Protein AF-A0A7V4BS60-F1 (afdb_monomer_lite)

Sequence (304 aa):
TLILGDDEMYDNSKDNEHVVQIFATMGGVYENNQDRIIEVEIDNSLCDSLHFGSDAGPRVLPLPASYYELPAKMQIVIPKGKLMGAIEFKLTNAFFQDSLALTNTYVIPLVMKSVVGADSILRGKSEKTSPDRRIAADWITAPKDYVLYAVKYINPWHAYYLRRGVTVVKGKNGNSNLDTTMIYRAKYVEKSEVCQAVSNSYNSVSLSLKTKAADGKTDLPFTIVLNFNDKNECTITQPAGSSYTVSGNGSFVKDGDEWGGMKRNVLHLKYDIDFTNATYSFTDTLVVRDRGVKFETFTAVVKK

Radius of gyration: 24.89 Å; chains: 1; bounding box: 58×44×67 Å

pLDDT: mean 95.35, std 4.28, range [70.12, 98.81]

Foldseek 3Di:
DQEAADAPPDPNVCSVQQKDKDKDFDDPDPFFAAKKKWAKDFDQCLQVLKAWFDNPHARAGEDDPLQWDADPGRIWIQGGRGGMTIDMIRTDVVLQQDQCLQDFHYWRKMFTDDMDPDPDAQQAAAPDPDADLQDPVRGPGRGPRIDTHTGHYWENQWFKWQKWWKKFKDWPPPPRLLTDMDGQDDPASVPGDIWTWGDRGNFKTKTKDWDDGSVNPDIDIAIWMWGADPQQKTWIFGDPPDQKTKGWIKGWDFQPDDHPRGRFIKIWIWMWIGHPTIIMTITMIITGDGNPDDDDDTRMDRDD

Structure (mmCIF, N/CA/C/O backbone):
data_AF-A0A7V4BS60-F1
#
_entry.id   AF-A0A7V4BS60-F1
#
loop_
_atom_site.group_PDB
_atom_site.id
_atom_site.type_symbol
_atom_site.label_atom_id
_atom_site.label_alt_id
_atom_site.label_comp_id
_atom_site.label_asym_id
_atom_site.label_entity_id
_atom_site.label_seq_id
_atom_site.pdbx_PDB_ins_code
_atom_site.Cartn_x
_atom_site.Cartn_y
_atom_site.Cartn_z
_atom_site.occupancy
_atom_site.B_iso_or_equiv
_atom_site.auth_seq_id
_atom_site.auth_comp_id
_atom_site.auth_asym_id
_atom_site.auth_atom_id
_atom_site.pdbx_PDB_model_num
ATOM 1 N N . THR A 1 1 ? -4.700 0.885 3.521 1.00 95.12 1 THR A N 1
ATOM 2 C CA . THR A 1 1 ? -3.381 0.914 2.864 1.00 95.12 1 THR A CA 1
ATOM 3 C C . THR A 1 1 ? -2.759 2.255 3.141 1.00 95.12 1 THR A C 1
ATOM 5 O O . THR A 1 1 ? -3.424 3.229 2.832 1.00 95.12 1 THR A O 1
ATOM 8 N N . LEU A 1 2 ? -1.564 2.316 3.730 1.00 96.75 2 LEU A N 1
ATOM 9 C CA . LEU A 1 2 ? -0.795 3.559 3.793 1.00 96.75 2 LEU A CA 1
ATOM 10 C C . LEU A 1 2 ? -0.220 3.844 2.407 1.00 96.75 2 LEU A C 1
ATOM 12 O O . LEU A 1 2 ? 0.422 2.974 1.808 1.00 96.75 2 LEU A O 1
ATOM 16 N N . ILE A 1 3 ? -0.460 5.047 1.911 1.00 96.94 3 ILE A N 1
ATOM 17 C CA . ILE A 1 3 ? 0.002 5.530 0.618 1.00 96.94 3 ILE A CA 1
ATOM 18 C C . ILE A 1 3 ? 1.215 6.423 0.867 1.00 96.94 3 ILE A C 1
ATOM 20 O O . ILE A 1 3 ? 1.077 7.628 1.047 1.00 96.94 3 ILE A O 1
ATOM 24 N N . LEU A 1 4 ? 2.417 5.843 0.891 1.00 97.25 4 LEU A N 1
ATOM 25 C CA . LEU A 1 4 ? 3.639 6.631 1.075 1.00 97.25 4 LEU A CA 1
ATOM 26 C C . LEU A 1 4 ? 3.965 7.426 -0.197 1.00 97.25 4 LEU A C 1
ATOM 28 O O . LEU A 1 4 ? 3.642 6.988 -1.305 1.00 97.25 4 LEU A O 1
ATOM 32 N N . GLY A 1 5 ? 4.647 8.559 -0.055 1.00 94.75 5 GLY A N 1
ATOM 33 C CA . GLY A 1 5 ? 5.021 9.447 -1.157 1.00 94.75 5 GLY A CA 1
ATOM 34 C C . GLY A 1 5 ? 3.931 10.461 -1.495 1.00 94.75 5 GLY A C 1
ATOM 35 O O . GLY A 1 5 ? 3.107 10.801 -0.655 1.00 94.75 5 GLY A O 1
ATOM 36 N N . ASP A 1 6 ? 3.921 10.948 -2.732 1.00 92.69 6 ASP A N 1
ATOM 37 C CA . ASP A 1 6 ? 2.937 11.944 -3.165 1.00 92.69 6 ASP A CA 1
ATOM 38 C C . ASP A 1 6 ? 1.668 11.242 -3.687 1.00 92.69 6 ASP A C 1
ATOM 40 O O . ASP A 1 6 ? 1.753 10.323 -4.511 1.00 92.69 6 ASP A O 1
ATOM 44 N N . ASP A 1 7 ? 0.492 11.658 -3.217 1.00 89.69 7 ASP A N 1
ATOM 45 C CA . ASP A 1 7 ? -0.810 11.293 -3.785 1.00 89.69 7 ASP A CA 1
ATOM 46 C C . ASP A 1 7 ? -1.552 12.579 -4.174 1.00 89.69 7 ASP A C 1
ATOM 48 O O . ASP A 1 7 ? -1.723 13.487 -3.367 1.00 89.69 7 ASP A O 1
ATOM 52 N N . GLU A 1 8 ? -1.937 12.690 -5.444 1.00 83.38 8 GLU A N 1
ATOM 53 C CA . GLU A 1 8 ? -2.589 13.892 -5.981 1.00 83.38 8 GLU A CA 1
ATOM 54 C C . GLU A 1 8 ? -4.118 13.876 -5.796 1.00 83.38 8 GLU A C 1
ATOM 56 O O . GLU A 1 8 ? -4.786 14.874 -6.066 1.00 83.38 8 GLU A O 1
ATOM 61 N N . MET A 1 9 ? -4.694 12.743 -5.383 1.00 83.56 9 MET A N 1
ATOM 62 C CA . MET A 1 9 ? -6.137 12.564 -5.212 1.00 83.56 9 MET A CA 1
ATOM 63 C C . MET A 1 9 ? -6.582 12.724 -3.757 1.00 83.56 9 MET A C 1
ATOM 65 O O . MET A 1 9 ? -7.720 13.136 -3.521 1.00 83.56 9 MET A O 1
ATOM 69 N N . TYR A 1 10 ? -5.716 12.405 -2.793 1.00 85.31 10 TYR A N 1
ATOM 70 C CA . TYR A 1 10 ? -6.051 12.402 -1.369 1.00 85.31 10 TYR A CA 1
ATOM 71 C C . TYR A 1 10 ? -4.938 13.018 -0.519 1.00 85.31 10 TYR A C 1
ATOM 73 O O . TYR A 1 10 ? -3.759 12.846 -0.806 1.00 85.31 10 TYR A O 1
ATOM 81 N N . ASP A 1 11 ? -5.315 13.687 0.574 1.00 91.88 11 ASP A N 1
ATOM 82 C CA . ASP A 1 11 ? -4.351 14.106 1.594 1.00 91.88 11 ASP A CA 1
ATOM 83 C C . ASP A 1 11 ? -3.831 12.875 2.345 1.00 91.88 11 ASP A C 1
ATOM 85 O O . ASP A 1 11 ? -4.540 12.267 3.151 1.00 91.88 11 ASP A O 1
ATOM 89 N N . ASN A 1 12 ? -2.583 12.514 2.061 1.00 95.12 12 ASN A N 1
ATOM 90 C CA . ASN A 1 12 ? -1.876 11.394 2.667 1.00 95.12 12 ASN A CA 1
ATOM 91 C C . ASN A 1 12 ? -0.775 11.854 3.642 1.00 95.12 12 ASN A C 1
ATOM 93 O O . ASN A 1 12 ? 0.183 11.120 3.895 1.00 95.12 12 ASN A O 1
ATOM 97 N N . SER A 1 13 ? -0.895 13.057 4.216 1.00 96.75 13 SER A N 1
ATOM 98 C CA . SER A 1 13 ? 0.092 13.595 5.167 1.00 96.75 13 SER A CA 1
ATOM 99 C C . SER A 1 13 ? 0.320 12.649 6.350 1.00 96.75 13 SER A C 1
ATOM 101 O O . SER A 1 13 ? 1.460 12.395 6.730 1.00 96.75 13 SER A O 1
ATOM 103 N N . LYS A 1 14 ? -0.752 12.043 6.881 1.00 97.00 14 LYS A N 1
ATOM 104 C CA . LYS A 1 14 ? -0.663 11.052 7.966 1.00 97.00 14 LYS A CA 1
ATOM 105 C C . LYS A 1 14 ? 0.040 9.766 7.545 1.00 97.00 14 LYS A C 1
ATOM 107 O O . LYS A 1 14 ? 0.854 9.250 8.307 1.00 97.00 14 LYS A O 1
ATOM 112 N N . ASP A 1 15 ? -0.185 9.300 6.323 1.00 97.38 15 ASP A N 1
ATOM 113 C CA . ASP A 1 15 ? 0.495 8.118 5.795 1.00 97.38 15 ASP A CA 1
ATOM 114 C C . ASP A 1 15 ? 2.004 8.368 5.678 1.00 97.38 15 ASP A C 1
ATOM 116 O O . ASP A 1 15 ? 2.800 7.519 6.078 1.00 97.38 15 ASP A O 1
ATOM 120 N N . ASN A 1 16 ? 2.399 9.558 5.211 1.00 97.31 16 ASN A N 1
ATOM 121 C CA . ASN A 1 16 ? 3.795 10.006 5.145 1.00 97.31 16 ASN A CA 1
ATOM 122 C C . ASN A 1 16 ? 4.417 10.228 6.532 1.00 97.31 16 ASN A C 1
ATOM 124 O O . ASN A 1 16 ? 5.615 10.029 6.723 1.00 97.31 16 ASN A O 1
ATOM 128 N N . GLU A 1 17 ? 3.600 10.566 7.527 1.00 97.81 17 GLU A N 1
ATOM 129 C CA . GLU A 1 17 ? 3.976 10.518 8.938 1.00 97.81 17 GLU A CA 1
ATOM 130 C C . GLU A 1 17 ? 3.974 9.086 9.494 1.00 97.81 17 GLU A C 1
ATOM 132 O O . GLU A 1 17 ? 4.195 8.912 10.686 1.00 97.81 17 GLU A O 1
ATOM 137 N N . HIS A 1 18 ? 3.755 8.040 8.696 1.00 98.12 18 HIS A N 1
ATOM 138 C CA . HIS A 1 18 ? 3.643 6.648 9.153 1.00 98.12 18 HIS A CA 1
ATOM 139 C C . HIS A 1 18 ? 2.570 6.459 10.239 1.00 98.12 18 HIS A C 1
ATOM 141 O O . HIS A 1 18 ? 2.720 5.625 11.131 1.00 98.12 18 HIS A O 1
ATOM 147 N N . VAL A 1 19 ? 1.504 7.254 10.207 1.00 97.94 19 VAL A N 1
ATOM 148 C CA . VAL A 1 19 ? 0.407 7.216 11.173 1.00 97.94 19 VAL A CA 1
ATOM 149 C C . VAL A 1 19 ? -0.820 6.594 10.525 1.00 97.94 19 VAL A C 1
ATOM 151 O O . VAL A 1 19 ? -1.256 7.020 9.461 1.00 97.94 19 VAL A O 1
ATOM 154 N N . VAL A 1 20 ? -1.424 5.620 11.206 1.00 97.00 20 VAL A N 1
ATOM 155 C CA . VAL A 1 20 ? -2.766 5.128 10.871 1.00 97.00 20 VAL A CA 1
ATOM 156 C C . VAL A 1 20 ? -3.787 5.670 11.856 1.00 97.00 20 VAL A C 1
ATOM 158 O O . VAL A 1 20 ? -3.527 5.755 13.056 1.00 97.00 20 VAL A O 1
ATOM 161 N N . GLN A 1 21 ? -4.966 6.011 11.348 1.00 96.44 21 GLN A N 1
ATOM 162 C CA . GLN A 1 21 ? -6.069 6.537 12.142 1.00 96.44 21 GLN A CA 1
ATOM 163 C C . GLN A 1 21 ? -7.226 5.539 12.144 1.00 96.44 21 GLN A C 1
ATOM 165 O O . GLN A 1 21 ? -7.727 5.156 11.085 1.00 96.44 21 GLN A O 1
ATOM 170 N N . ILE A 1 22 ? -7.667 5.128 13.333 1.00 97.50 22 ILE A N 1
ATOM 171 C CA . ILE A 1 22 ? -8.844 4.270 13.500 1.00 97.50 22 ILE A CA 1
ATOM 172 C C . ILE A 1 22 ? -9.960 5.114 14.103 1.00 97.50 22 ILE A C 1
ATOM 174 O O . ILE A 1 22 ? -9.832 5.643 15.207 1.00 97.50 22 ILE A O 1
ATOM 178 N N . PHE A 1 23 ? -11.051 5.257 13.355 1.00 97.31 23 PHE A N 1
ATOM 179 C CA . PHE A 1 23 ? -12.142 6.159 13.700 1.00 97.31 23 PHE A CA 1
ATOM 180 C C . PHE A 1 23 ? -13.252 5.460 14.487 1.00 97.31 23 PHE A C 1
ATOM 182 O O . PHE A 1 23 ? -13.636 4.331 14.184 1.00 97.31 23 PHE A O 1
ATOM 189 N N . ALA A 1 24 ? -13.837 6.190 15.434 1.00 97.56 24 ALA A N 1
ATOM 190 C CA . ALA A 1 24 ? -15.154 5.907 15.989 1.00 97.56 24 ALA A CA 1
ATOM 191 C C . ALA A 1 24 ? -16.138 7.000 15.564 1.00 97.56 24 ALA A C 1
ATOM 193 O O . ALA A 1 24 ? -15.761 8.147 15.307 1.00 97.56 24 ALA A O 1
ATOM 194 N N . THR A 1 25 ? -17.417 6.637 15.504 1.00 96.69 25 THR A N 1
ATOM 195 C CA . THR A 1 25 ? -18.493 7.545 15.099 1.00 96.69 25 THR A CA 1
ATOM 196 C C . THR A 1 25 ? -19.582 7.586 16.158 1.00 96.69 25 THR A C 1
ATOM 198 O O . THR A 1 25 ? -19.844 6.591 16.835 1.00 96.69 25 THR A O 1
ATOM 201 N N . MET A 1 26 ? -20.204 8.750 16.306 1.00 93.75 26 MET A N 1
ATOM 202 C CA . MET A 1 26 ? -21.356 8.956 17.172 1.00 93.75 26 MET A CA 1
ATOM 203 C C . MET A 1 26 ? -22.631 9.012 16.327 1.00 93.75 26 MET A C 1
ATOM 205 O O . MET A 1 26 ? -22.655 9.623 15.261 1.00 93.75 26 MET A O 1
ATOM 209 N N . GLY A 1 27 ? -23.704 8.408 16.834 1.00 92.00 27 GLY A N 1
ATOM 210 C CA . GLY A 1 27 ? -25.047 8.490 16.261 1.00 92.00 27 GLY A CA 1
ATOM 211 C C . GLY A 1 27 ? -26.103 8.706 17.344 1.00 92.00 27 GLY A C 1
ATOM 212 O O . GLY A 1 27 ? -25.774 8.821 18.522 1.00 92.00 27 GLY A O 1
ATOM 213 N N . GLY A 1 28 ? -27.376 8.767 16.946 1.00 90.31 28 GLY A N 1
ATOM 214 C CA . GLY A 1 28 ? -28.505 8.931 17.875 1.00 90.31 28 GLY A CA 1
ATOM 215 C C . GLY A 1 28 ? -28.740 10.363 18.370 1.00 90.31 28 GLY A C 1
ATOM 216 O O . GLY A 1 28 ? -29.680 10.597 19.121 1.00 90.31 28 GLY A O 1
ATOM 217 N N . VAL A 1 29 ? -27.932 11.326 17.921 1.00 89.38 29 VAL A N 1
ATOM 218 C CA . VAL A 1 29 ? -28.090 12.755 18.215 1.00 89.38 29 VAL A CA 1
ATOM 219 C C . VAL A 1 29 ? -27.965 13.577 16.936 1.00 89.38 29 VAL A C 1
ATOM 221 O O . VAL A 1 29 ? -27.275 13.169 16.002 1.00 89.38 29 VAL A O 1
ATOM 224 N N . TYR A 1 30 ? -28.609 14.745 16.907 1.00 88.00 30 TYR A N 1
ATOM 225 C CA . TYR A 1 30 ? -28.454 15.713 15.816 1.00 88.00 30 TYR A CA 1
ATOM 226 C C . TYR A 1 30 ? -27.180 16.553 15.962 1.00 88.00 30 TYR A C 1
ATOM 228 O O . TYR A 1 30 ? -26.541 16.880 14.968 1.00 88.00 30 TYR A O 1
ATOM 236 N N . GLU A 1 31 ? -26.783 16.862 17.200 1.00 92.25 31 GLU A N 1
ATOM 237 C CA . GLU A 1 31 ? -25.622 17.704 17.497 1.00 92.25 31 GLU A CA 1
ATOM 238 C C . GLU A 1 31 ? -24.784 17.125 18.639 1.00 92.25 31 GLU A C 1
ATOM 240 O O . GLU A 1 31 ? -25.307 16.567 19.609 1.00 92.25 31 GLU A O 1
ATOM 245 N N . ASN A 1 32 ? -23.460 17.283 18.536 1.00 95.19 32 ASN A N 1
ATOM 246 C CA . ASN A 1 32 ? -22.536 16.896 19.594 1.00 95.19 32 ASN A CA 1
ATOM 247 C C . ASN A 1 32 ? -22.184 18.082 20.500 1.00 95.19 32 ASN A C 1
ATOM 249 O O . ASN A 1 32 ? -21.295 18.866 20.177 1.00 95.19 32 ASN A O 1
ATOM 253 N N . ASN A 1 33 ? -22.835 18.204 21.654 1.00 95.19 33 ASN A N 1
ATOM 254 C CA . ASN A 1 33 ? -22.679 19.386 22.511 1.00 95.19 33 ASN A CA 1
ATOM 255 C C . ASN A 1 33 ? -21.552 19.301 23.554 1.00 95.19 33 ASN A C 1
ATOM 257 O O . ASN A 1 33 ? -21.308 20.282 24.260 1.00 95.19 33 ASN A O 1
ATOM 261 N N . GLN A 1 34 ? -20.830 18.181 23.619 1.00 95.56 34 GLN A N 1
ATOM 262 C CA . GLN A 1 34 ? -19.667 17.983 24.492 1.00 95.56 34 GLN A CA 1
ATOM 263 C C . GLN A 1 34 ? -18.731 16.911 23.924 1.00 95.56 34 GLN A C 1
ATOM 265 O O . GLN A 1 34 ? -19.109 16.174 23.016 1.00 95.56 34 GLN A O 1
ATOM 270 N N . ASP A 1 35 ? -17.523 16.808 24.467 1.00 97.31 35 ASP A N 1
ATOM 271 C CA . ASP A 1 35 ? -16.600 15.743 24.087 1.00 97.31 35 ASP A CA 1
ATOM 272 C C . ASP A 1 35 ? -17.160 14.378 24.501 1.00 97.31 35 ASP A C 1
ATOM 274 O O . ASP A 1 35 ? -17.747 14.222 25.577 1.00 97.31 35 ASP A O 1
ATOM 278 N N . ARG A 1 36 ? -16.979 13.379 23.637 1.00 97.19 36 ARG A N 1
ATOM 279 C CA . ARG A 1 36 ? -17.252 11.974 23.956 1.00 97.19 36 ARG A CA 1
ATOM 280 C C . ARG A 1 36 ? -15.930 11.245 24.037 1.00 97.19 36 ARG A C 1
ATOM 282 O O . ARG A 1 36 ? -15.105 11.379 23.136 1.00 97.19 36 ARG A O 1
ATOM 289 N N . ILE A 1 37 ? -15.739 10.477 25.097 1.00 98.12 37 ILE A N 1
ATOM 290 C CA . ILE A 1 37 ? -14.500 9.734 25.322 1.00 98.12 37 ILE A CA 1
ATOM 291 C C . ILE A 1 37 ? -14.854 8.258 25.290 1.00 98.12 37 ILE A C 1
ATOM 293 O O . ILE A 1 37 ? -15.669 7.805 26.088 1.00 98.12 37 ILE A O 1
ATOM 297 N N . ILE A 1 38 ? -14.275 7.528 24.347 1.00 98.50 38 ILE A N 1
ATOM 298 C CA . ILE A 1 38 ? -14.482 6.094 24.175 1.00 98.50 38 ILE A CA 1
ATOM 299 C C . ILE A 1 38 ? -13.181 5.412 24.569 1.00 98.50 38 ILE A C 1
ATOM 301 O O . ILE A 1 38 ? -12.175 5.572 23.881 1.00 98.50 38 ILE A O 1
ATOM 305 N N . GLU A 1 39 ? -13.183 4.663 25.664 1.00 98.50 39 GLU A N 1
ATOM 306 C CA . GLU A 1 39 ? -12.035 3.830 26.023 1.00 98.50 39 GLU A CA 1
ATOM 307 C C . GLU A 1 39 ? -11.993 2.615 25.102 1.00 98.50 39 GLU A C 1
ATOM 309 O O . GLU A 1 39 ? -13.020 1.971 24.860 1.00 98.50 39 GLU A O 1
ATOM 314 N N . VAL A 1 40 ? -10.809 2.298 24.592 1.00 98.44 40 VAL A N 1
ATOM 315 C CA . VAL A 1 40 ? -10.585 1.160 23.700 1.00 98.44 40 VAL A CA 1
ATOM 316 C C . VAL A 1 40 ? -9.464 0.282 24.234 1.00 98.44 40 VAL A C 1
ATOM 318 O O . VAL A 1 40 ? -8.602 0.735 24.978 1.00 98.44 40 VAL A O 1
ATOM 321 N N . GLU A 1 41 ? -9.447 -0.979 23.832 1.00 97.94 41 GLU A N 1
ATOM 322 C CA . GLU A 1 41 ? -8.322 -1.880 24.069 1.00 97.94 41 GLU A CA 1
ATOM 323 C C . GLU A 1 41 ? -7.946 -2.604 22.779 1.00 97.94 41 GLU A C 1
ATOM 325 O O . GLU A 1 41 ? -8.786 -2.769 21.891 1.00 97.94 41 GLU A O 1
ATOM 330 N N . ILE A 1 42 ? -6.689 -3.039 22.690 1.00 98.25 42 ILE A N 1
ATOM 331 C CA . ILE A 1 42 ? -6.260 -3.977 21.653 1.00 98.25 42 ILE A CA 1
ATOM 332 C C . ILE A 1 42 ? -6.603 -5.385 22.131 1.00 98.25 42 ILE A C 1
ATOM 334 O O . ILE A 1 42 ? -6.082 -5.823 23.156 1.00 98.25 42 ILE A O 1
ATOM 338 N N . ASP A 1 43 ? -7.445 -6.093 21.381 1.00 98.12 43 ASP A N 1
ATOM 339 C CA . ASP A 1 43 ? -7.835 -7.473 21.682 1.00 98.12 43 ASP A CA 1
ATOM 340 C C . ASP A 1 43 ? -7.362 -8.419 20.575 1.00 98.12 43 ASP A C 1
ATOM 342 O O . ASP A 1 43 ? -8.062 -8.697 19.598 1.00 98.12 43 ASP A O 1
ATOM 346 N N . ASN A 1 44 ? -6.139 -8.927 20.735 1.00 98.00 44 ASN A N 1
ATOM 347 C CA . ASN A 1 44 ? -5.519 -9.823 19.759 1.00 98.00 44 ASN A CA 1
ATOM 348 C C . ASN A 1 44 ? -6.240 -11.172 19.621 1.00 98.00 44 ASN A C 1
ATOM 350 O O . ASN A 1 44 ? -6.073 -11.818 18.585 1.00 98.00 44 ASN A O 1
ATOM 354 N N . SER A 1 45 ? -7.067 -11.577 20.596 1.00 97.25 45 SER A N 1
ATOM 355 C CA . SER A 1 45 ? -7.846 -12.822 20.500 1.00 97.25 45 SER A CA 1
ATOM 356 C C . SER A 1 45 ? -8.871 -12.777 19.364 1.00 97.25 45 SER A C 1
ATOM 358 O O . SER A 1 45 ? -9.249 -13.805 18.802 1.00 97.25 45 SER A O 1
ATOM 360 N N . LEU A 1 46 ? -9.255 -11.577 18.909 1.00 97.31 46 LEU A N 1
ATOM 361 C CA . LEU A 1 46 ? -10.120 -11.425 17.742 1.00 97.31 46 LEU A CA 1
ATOM 362 C C . LEU A 1 46 ? -9.475 -11.941 16.443 1.00 97.31 46 LEU A C 1
ATOM 364 O O . LEU A 1 46 ? -10.201 -12.247 15.494 1.00 97.31 46 LEU A O 1
ATOM 368 N N . CYS A 1 47 ? -8.151 -12.103 16.396 1.00 97.25 47 CYS A N 1
ATOM 369 C CA . CYS A 1 47 ? -7.440 -12.703 15.265 1.00 97.25 47 CYS A CA 1
ATOM 370 C C . CYS A 1 47 ? -7.340 -14.242 15.350 1.00 97.25 47 CYS A C 1
ATOM 372 O O . CYS A 1 47 ? -6.857 -14.876 14.407 1.00 97.25 47 CYS A O 1
ATOM 374 N N . ASP A 1 48 ? -7.799 -14.872 16.436 1.00 96.25 48 ASP A N 1
ATOM 375 C CA . ASP A 1 48 ? -7.690 -16.323 16.616 1.00 96.25 48 ASP A CA 1
ATOM 376 C C . ASP A 1 48 ? -8.540 -17.080 15.590 1.00 96.25 48 ASP A C 1
ATOM 378 O O . ASP A 1 48 ? -9.730 -16.808 15.428 1.00 96.25 48 ASP A O 1
ATOM 382 N N . SER A 1 49 ? -7.918 -18.031 14.883 1.00 95.19 49 SER A N 1
ATOM 383 C CA . SER A 1 49 ? -8.529 -18.810 13.788 1.00 95.19 49 SER A CA 1
ATOM 384 C C . SER A 1 49 ? -9.165 -17.967 12.671 1.00 95.19 49 SER A C 1
ATOM 386 O O . SER A 1 49 ? -10.006 -18.459 11.916 1.00 95.19 49 SER A O 1
ATOM 388 N N . LEU A 1 50 ? -8.761 -16.703 12.537 1.00 96.50 50 LEU A N 1
ATOM 389 C CA . LEU A 1 50 ? -9.353 -15.766 11.593 1.00 96.50 50 LEU A CA 1
ATOM 390 C C . LEU A 1 50 ? -8.633 -15.798 10.237 1.00 96.50 50 LEU A C 1
ATOM 392 O O . LEU A 1 50 ? -7.402 -15.786 10.175 1.00 96.50 50 LEU A O 1
ATOM 396 N N . HIS A 1 51 ? -9.400 -15.800 9.150 1.00 96.31 51 HIS A N 1
ATOM 397 C CA . HIS A 1 51 ? -8.895 -15.818 7.777 1.00 96.31 51 HIS A CA 1
ATOM 398 C C . HIS A 1 51 ? -9.550 -14.721 6.930 1.00 96.31 51 HIS A C 1
ATOM 400 O O . HIS A 1 51 ? -10.698 -14.324 7.160 1.00 96.31 51 HIS A O 1
ATOM 406 N N . PHE A 1 52 ? -8.814 -14.223 5.938 1.00 94.25 52 PHE A N 1
ATOM 407 C CA . PHE A 1 52 ? -9.319 -13.255 4.969 1.00 94.25 52 PHE A CA 1
ATOM 408 C C . PHE A 1 52 ? -10.199 -13.947 3.914 1.00 94.25 52 PHE A C 1
ATOM 410 O O . PHE A 1 52 ? -9.752 -14.837 3.192 1.00 94.25 52 PHE A O 1
ATOM 417 N N . GLY A 1 53 ? -11.447 -13.498 3.777 1.00 92.56 53 GLY A N 1
ATOM 418 C CA . GLY A 1 53 ? -12.389 -13.860 2.713 1.00 92.56 53 GLY A CA 1
ATOM 419 C C . GLY A 1 53 ? -13.047 -15.237 2.847 1.00 92.56 53 GLY A C 1
ATOM 420 O O . GLY A 1 53 ? -14.251 -15.351 2.634 1.00 92.56 53 GLY A O 1
ATOM 421 N N . SER A 1 54 ? -12.288 -16.277 3.198 1.00 90.94 54 SER A N 1
ATOM 422 C CA . SER A 1 54 ? -12.777 -17.659 3.340 1.00 90.94 54 SER A CA 1
ATOM 423 C C . SER A 1 54 ? -11.916 -18.471 4.313 1.00 90.94 54 SER A C 1
ATOM 425 O O . SER A 1 54 ? -10.785 -18.082 4.592 1.00 90.94 54 SER A O 1
ATOM 427 N N . ASP A 1 55 ? -12.401 -19.637 4.757 1.00 85.88 55 ASP A N 1
ATOM 428 C CA . ASP A 1 55 ? -11.659 -20.569 5.633 1.00 85.88 55 ASP A CA 1
ATOM 429 C C . ASP A 1 55 ? -10.368 -21.140 5.014 1.00 85.88 55 ASP A C 1
ATOM 431 O O . ASP A 1 55 ? -9.512 -21.672 5.725 1.00 85.88 55 ASP A O 1
ATOM 435 N N . ALA A 1 56 ? -10.234 -21.059 3.687 1.00 89.00 56 ALA A N 1
ATOM 436 C CA . ALA A 1 56 ? -9.027 -21.426 2.943 1.00 89.00 56 ALA A CA 1
ATOM 437 C C . ALA A 1 56 ? -8.160 -20.205 2.578 1.00 89.00 56 ALA A C 1
ATOM 439 O O . ALA A 1 56 ? -7.133 -20.354 1.917 1.00 89.00 56 ALA A O 1
ATOM 440 N N . GLY A 1 57 ? -8.590 -18.999 2.960 1.00 90.62 57 GLY A N 1
ATOM 441 C CA . GLY A 1 57 ? -7.864 -17.763 2.703 1.00 90.62 57 GLY A CA 1
ATOM 442 C C . GLY A 1 57 ? -6.626 -17.604 3.590 1.00 90.62 57 GLY A C 1
ATOM 443 O O . GLY A 1 57 ? -6.386 -18.416 4.483 1.00 90.62 57 GLY A O 1
ATOM 444 N N . PRO A 1 58 ? -5.821 -16.551 3.371 1.00 93.06 58 PRO A N 1
ATOM 445 C CA . PRO A 1 58 ? -4.686 -16.242 4.232 1.00 93.06 58 PRO A CA 1
ATOM 446 C C . PRO A 1 58 ? -5.128 -15.985 5.674 1.00 93.06 58 PRO A C 1
ATOM 448 O O . PRO A 1 58 ? -6.186 -15.398 5.917 1.00 93.06 58 PRO A O 1
ATOM 451 N N . ARG A 1 59 ? -4.296 -16.394 6.633 1.00 95.44 59 ARG A N 1
ATOM 452 C CA . ARG A 1 59 ? -4.539 -16.139 8.055 1.00 95.44 59 ARG A CA 1
ATOM 453 C C . ARG A 1 59 ? -4.405 -14.645 8.361 1.00 95.44 59 ARG A C 1
ATOM 455 O O . ARG A 1 59 ? -3.462 -14.002 7.906 1.00 95.44 59 ARG A O 1
ATOM 462 N N . VAL A 1 60 ? -5.320 -14.122 9.171 1.00 97.31 60 VAL A N 1
ATOM 463 C CA . VAL A 1 60 ? -5.221 -12.781 9.753 1.00 97.31 60 VAL A CA 1
ATOM 464 C C . VAL A 1 60 ? -4.332 -12.855 10.988 1.00 97.31 60 VAL A C 1
ATOM 466 O O . VAL A 1 60 ? -4.553 -13.689 11.868 1.00 97.31 60 VAL A O 1
ATOM 469 N N . LEU A 1 61 ? -3.330 -11.985 11.067 1.00 97.94 61 LEU A N 1
ATOM 470 C CA . LEU A 1 61 ? -2.419 -11.907 12.205 1.00 97.94 61 LEU A CA 1
ATOM 471 C C . LEU A 1 61 ? -2.600 -10.576 12.944 1.00 97.94 61 LEU A C 1
ATOM 473 O O . LEU A 1 61 ? -2.802 -9.543 12.301 1.00 97.94 61 LEU A O 1
ATOM 477 N N . PRO A 1 62 ? -2.517 -10.557 14.287 1.00 98.19 62 PRO A N 1
ATOM 478 C CA . PRO A 1 62 ? -2.428 -9.296 15.007 1.00 98.19 62 PRO A CA 1
ATOM 479 C C . PRO A 1 62 ? -1.133 -8.578 14.615 1.00 98.19 62 PRO A C 1
ATOM 481 O O . PRO A 1 62 ? -0.089 -9.212 14.447 1.00 98.19 62 PRO A O 1
ATOM 484 N N . LEU A 1 63 ? -1.200 -7.257 14.466 1.00 98.25 63 LEU A N 1
ATOM 485 C CA . LEU A 1 63 ? -0.026 -6.429 14.233 1.00 98.25 6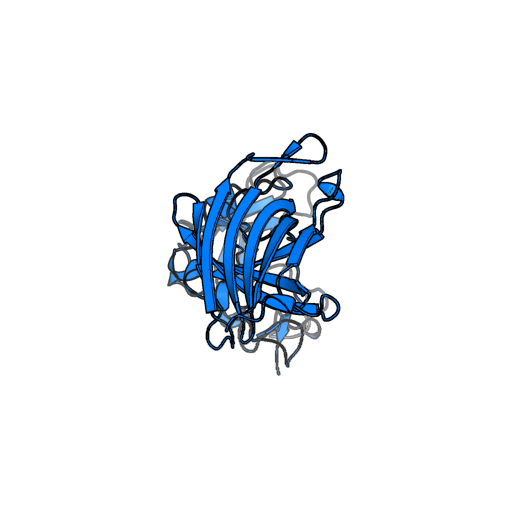3 LEU A CA 1
ATOM 486 C C . LEU A 1 63 ? 0.918 -6.565 15.446 1.00 98.25 63 LEU A C 1
ATOM 488 O O . LEU A 1 63 ? 0.479 -6.322 16.574 1.00 98.25 63 LEU A O 1
ATOM 492 N N . PRO A 1 64 ? 2.190 -6.963 15.259 1.00 98.12 64 PRO A N 1
ATOM 493 C CA . PRO A 1 64 ? 3.127 -7.116 16.368 1.00 98.12 64 PRO A CA 1
ATOM 494 C C . PRO A 1 64 ? 3.295 -5.825 17.176 1.00 98.12 64 PRO A C 1
ATOM 496 O O . PRO A 1 64 ? 3.389 -4.740 16.612 1.00 98.12 64 PRO A O 1
ATOM 499 N N . ALA A 1 65 ? 3.415 -5.931 18.501 1.00 96.81 65 ALA A N 1
ATOM 500 C CA . ALA A 1 65 ? 3.549 -4.760 19.376 1.00 96.81 65 ALA A CA 1
ATOM 501 C C . ALA A 1 65 ? 4.809 -3.914 19.095 1.00 96.81 65 ALA A C 1
ATOM 503 O O . ALA A 1 65 ? 4.836 -2.733 19.411 1.00 96.81 65 ALA A O 1
ATOM 504 N N . SER A 1 66 ? 5.851 -4.491 18.486 1.00 97.81 66 SER A N 1
ATOM 505 C CA . SER A 1 66 ? 7.054 -3.759 18.065 1.00 97.81 66 SER A CA 1
ATOM 506 C C . SER A 1 66 ? 6.858 -2.932 16.786 1.00 97.81 66 SER A C 1
ATOM 508 O O . SER A 1 66 ? 7.749 -2.167 16.411 1.00 97.81 66 SER A O 1
ATOM 510 N N . TYR A 1 67 ? 5.729 -3.093 16.088 1.00 98.50 67 TYR A N 1
ATOM 511 C CA . TYR A 1 67 ? 5.462 -2.463 14.790 1.00 98.50 67 TYR A CA 1
ATOM 512 C C . TYR A 1 67 ? 4.758 -1.113 14.921 1.00 98.50 67 TYR A C 1
ATOM 514 O O . TYR A 1 67 ? 4.612 -0.409 13.923 1.00 98.50 67 TYR A O 1
ATOM 522 N N . TYR A 1 68 ? 4.345 -0.732 16.128 1.00 97.88 68 TYR A N 1
ATOM 523 C CA . TYR A 1 68 ? 3.693 0.542 16.387 1.00 97.88 68 TYR A CA 1
ATOM 524 C C . TYR A 1 68 ? 3.997 1.061 17.792 1.00 97.88 68 TYR A C 1
ATOM 526 O O . TYR A 1 68 ? 4.307 0.305 18.709 1.00 97.88 68 TYR A O 1
ATOM 534 N N . GLU A 1 69 ? 3.873 2.369 17.962 1.00 97.12 69 GLU A N 1
ATOM 535 C CA . GLU A 1 69 ? 3.898 3.026 19.262 1.00 97.12 69 GLU A CA 1
ATOM 536 C C . GLU A 1 69 ? 2.470 3.133 19.798 1.00 97.12 69 GLU A C 1
ATOM 538 O O . GLU A 1 69 ? 1.539 3.501 19.073 1.00 97.12 69 GLU A O 1
ATOM 543 N N . LEU A 1 70 ? 2.285 2.793 21.075 1.00 92.69 70 LEU A N 1
ATOM 544 C CA . LEU A 1 70 ? 0.996 2.967 21.728 1.00 92.69 70 LEU A CA 1
ATOM 545 C C . LEU A 1 70 ? 0.725 4.460 21.959 1.00 92.69 70 LEU A C 1
ATOM 547 O O . LEU A 1 70 ? 1.610 5.175 22.438 1.00 92.69 70 LEU A O 1
ATOM 551 N N . PRO A 1 71 ? -0.502 4.935 21.690 1.00 92.06 71 PRO A N 1
ATOM 552 C CA . PRO A 1 71 ? -0.887 6.283 22.066 1.00 92.06 71 PRO A CA 1
ATOM 553 C C . PRO A 1 71 ? -0.836 6.433 23.590 1.00 92.06 71 PRO A C 1
ATOM 555 O O . PRO A 1 71 ? -1.091 5.488 24.337 1.00 92.06 71 PRO A O 1
ATOM 558 N N . ALA A 1 72 ? -0.563 7.652 24.062 1.00 92.25 72 ALA A N 1
ATOM 559 C CA . ALA A 1 72 ? -0.438 7.946 25.494 1.00 92.25 72 ALA A CA 1
ATOM 560 C C . ALA A 1 72 ? -1.679 7.541 26.311 1.00 92.25 72 ALA A C 1
ATOM 562 O O . ALA A 1 72 ? -1.582 7.252 27.503 1.00 92.25 72 ALA A O 1
ATOM 563 N N . LYS A 1 73 ? -2.853 7.534 25.670 1.00 95.62 73 LYS A N 1
ATOM 564 C CA . LYS A 1 73 ? -4.099 7.011 26.222 1.00 95.62 73 LYS A CA 1
ATOM 565 C C . LYS A 1 73 ? -4.793 6.157 25.173 1.00 95.62 73 LYS A C 1
ATOM 567 O O . LYS A 1 73 ? -4.984 6.604 24.044 1.00 95.62 73 LYS A O 1
ATOM 572 N N . MET A 1 74 ? -5.240 4.974 25.579 1.00 97.38 74 MET A N 1
ATOM 573 C CA . MET A 1 74 ? -6.056 4.086 24.752 1.00 97.38 74 MET A CA 1
ATOM 574 C C . MET A 1 74 ? -7.516 4.554 24.740 1.00 97.38 74 MET A C 1
ATOM 576 O O . MET A 1 74 ? -8.412 3.922 25.296 1.00 97.38 74 MET A O 1
ATOM 580 N N . GLN A 1 75 ? -7.743 5.718 24.137 1.00 97.62 75 GLN A N 1
ATOM 581 C CA . GLN A 1 75 ? -9.061 6.330 24.035 1.00 97.62 75 GLN A CA 1
ATOM 582 C C . GLN A 1 75 ? -9.242 7.024 22.685 1.00 97.62 75 GLN A C 1
ATOM 584 O O . GLN A 1 75 ? -8.307 7.614 22.143 1.00 97.62 75 GLN A O 1
ATOM 589 N N . ILE A 1 76 ? -10.472 7.014 22.184 1.00 98.25 76 ILE A N 1
ATOM 590 C CA . ILE A 1 76 ? -10.908 7.840 21.062 1.00 98.25 76 ILE A CA 1
ATOM 591 C C . ILE A 1 76 ? -11.714 9.002 21.633 1.00 98.25 76 ILE A C 1
ATOM 593 O O . ILE A 1 76 ? -12.701 8.793 22.340 1.00 98.25 76 ILE A O 1
ATOM 597 N N . VAL A 1 77 ? -11.305 10.230 21.319 1.00 98.12 77 VAL A N 1
ATOM 598 C CA . VAL A 1 77 ? -12.058 11.438 21.675 1.00 98.12 77 VAL A CA 1
ATOM 599 C C . VAL A 1 77 ? -12.824 11.907 20.446 1.00 98.12 77 VAL A C 1
ATOM 601 O O . VAL A 1 77 ? -12.216 12.176 19.413 1.00 98.12 77 VAL A O 1
ATOM 604 N N . ILE A 1 78 ? -14.148 12.014 20.556 1.00 98.06 78 ILE A N 1
ATOM 605 C CA . ILE A 1 78 ? -15.010 12.689 19.579 1.00 98.06 78 ILE A CA 1
ATOM 606 C C . ILE A 1 78 ? -15.255 14.106 20.108 1.00 98.06 78 ILE A C 1
ATOM 608 O O . ILE A 1 78 ? -16.043 14.262 21.048 1.00 98.06 78 ILE A O 1
ATOM 612 N N . PRO A 1 79 ? -14.592 15.137 19.553 1.00 97.69 79 PRO A N 1
ATOM 613 C CA . PRO A 1 79 ? -14.692 16.489 20.086 1.00 97.69 79 PRO A CA 1
ATOM 614 C C . PRO A 1 79 ? -16.104 17.061 19.958 1.00 97.69 79 PRO A C 1
ATOM 616 O O . PRO A 1 79 ? -16.843 16.730 19.021 1.00 97.69 79 PRO A O 1
ATOM 619 N N . LYS A 1 80 ? -16.457 17.990 20.847 1.00 97.31 80 LYS A N 1
ATOM 620 C CA . LYS A 1 80 ? -17.654 18.827 20.725 1.00 97.31 80 LYS A CA 1
ATOM 621 C C . LYS A 1 80 ? -17.764 19.410 19.309 1.00 97.31 80 LYS A C 1
ATOM 623 O O . LYS A 1 80 ? -16.794 19.898 18.732 1.00 97.31 80 LYS A O 1
ATOM 628 N N . GLY A 1 81 ? -18.964 19.354 18.741 1.00 96.44 81 GLY A N 1
ATOM 629 C CA . GLY A 1 81 ? -19.263 19.797 17.379 1.00 96.44 81 GLY A CA 1
ATOM 630 C C . GLY A 1 81 ? -18.830 18.825 16.274 1.00 96.44 81 GLY A C 1
ATOM 631 O O . GLY A 1 81 ? -19.070 19.103 15.101 1.00 96.44 81 GLY A O 1
ATOM 632 N N . LYS A 1 82 ? -18.209 17.686 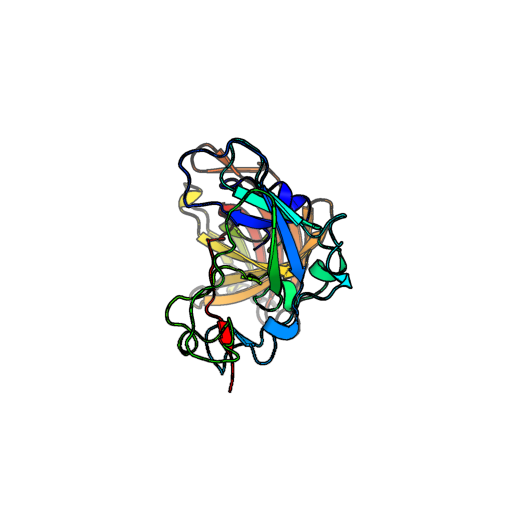16.608 1.00 96.94 82 LYS A N 1
ATOM 633 C CA . LYS A 1 82 ? -17.846 16.623 15.658 1.00 96.94 82 LYS A CA 1
ATOM 634 C C . LYS A 1 82 ? -18.659 15.359 15.921 1.00 96.94 82 LYS A C 1
ATOM 636 O O . LYS A 1 82 ? -19.072 15.096 17.046 1.00 96.94 82 LYS A O 1
ATOM 641 N N . LEU A 1 83 ? -18.866 14.569 14.868 1.00 95.88 83 LEU A N 1
ATOM 642 C CA . LEU A 1 83 ? -19.530 13.259 14.934 1.00 95.88 83 LEU A CA 1
ATOM 643 C C . LEU A 1 83 ? -18.544 12.088 14.835 1.00 95.88 83 LEU A C 1
ATOM 645 O O . LEU A 1 83 ? -18.944 10.932 14.946 1.00 95.88 83 LEU A O 1
ATOM 649 N N . MET A 1 84 ? -17.263 12.379 14.614 1.00 97.12 84 MET A N 1
ATOM 650 C CA . MET A 1 84 ? -16.205 11.389 14.469 1.00 97.12 84 MET A CA 1
ATOM 651 C C . MET A 1 84 ? -14.966 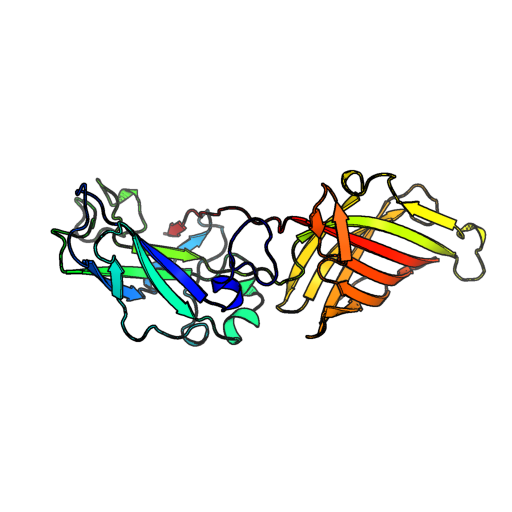11.830 15.239 1.00 97.12 84 MET A C 1
ATOM 653 O O . MET A 1 84 ? -14.686 13.024 15.359 1.00 97.12 84 MET A O 1
ATOM 657 N N . GLY A 1 85 ? -14.231 10.845 15.731 1.00 97.56 85 GLY A N 1
ATOM 658 C CA . GLY A 1 85 ? -12.932 10.997 16.371 1.00 97.56 85 GLY A CA 1
ATOM 659 C C . GLY A 1 85 ? -12.059 9.807 16.007 1.00 97.56 85 GLY A C 1
ATOM 660 O O . GLY A 1 85 ? -12.585 8.770 15.600 1.00 97.56 85 GLY A O 1
ATOM 661 N N . ALA A 1 86 ? -10.746 9.949 16.143 1.00 97.56 86 ALA A N 1
ATOM 662 C CA . ALA A 1 86 ? -9.798 8.886 15.836 1.00 97.56 86 ALA A CA 1
ATOM 663 C C . ALA A 1 86 ? -8.810 8.660 16.975 1.00 97.56 86 ALA A C 1
ATOM 665 O O . ALA A 1 86 ? -8.518 9.566 17.756 1.00 97.56 86 ALA A O 1
ATOM 666 N N . ILE A 1 87 ? -8.288 7.441 17.025 1.00 97.75 87 ILE A N 1
ATOM 667 C CA . ILE A 1 87 ? -7.052 7.101 17.722 1.00 97.75 87 ILE A CA 1
ATOM 668 C C . ILE A 1 87 ? -5.963 6.891 16.670 1.00 97.75 87 ILE A C 1
ATOM 670 O O . ILE A 1 87 ? -6.216 6.308 15.612 1.00 97.75 87 ILE A O 1
ATOM 674 N N . GLU A 1 88 ? -4.771 7.407 16.946 1.00 97.31 88 GLU A N 1
ATOM 675 C CA . GLU A 1 88 ? -3.628 7.342 16.038 1.00 97.31 88 GLU A CA 1
ATOM 676 C C . GLU A 1 88 ? -2.640 6.273 16.513 1.00 97.31 88 GLU A C 1
ATOM 678 O O . GLU A 1 88 ? -2.321 6.204 17.701 1.00 97.31 88 GLU A O 1
ATOM 683 N N . PHE A 1 89 ? -2.135 5.468 15.581 1.00 97.56 89 PHE A N 1
ATOM 684 C CA . PHE A 1 89 ? -1.015 4.557 15.812 1.00 97.56 89 PHE A CA 1
ATOM 685 C C . PHE A 1 89 ? 0.130 4.947 14.889 1.00 97.56 89 PHE A C 1
ATOM 687 O O . PHE A 1 89 ? -0.014 4.927 13.665 1.00 97.56 89 PHE A O 1
ATOM 694 N N . LYS A 1 90 ? 1.274 5.293 15.480 1.00 98.12 90 LYS A N 1
ATOM 695 C CA . LYS A 1 90 ? 2.509 5.568 14.747 1.00 98.12 90 LYS A CA 1
ATOM 696 C C . LYS A 1 90 ? 3.218 4.248 14.472 1.00 98.12 90 LYS A C 1
ATOM 698 O O . LYS A 1 90 ? 3.574 3.543 15.410 1.00 98.12 90 LYS A O 1
ATOM 703 N N . LEU A 1 91 ? 3.415 3.909 13.204 1.00 98.50 91 LEU A N 1
ATOM 704 C CA . LEU A 1 91 ? 4.110 2.696 12.784 1.00 98.50 91 LEU A CA 1
ATOM 705 C C . LEU A 1 91 ? 5.627 2.888 12.851 1.00 98.50 91 LEU A C 1
ATOM 707 O O . LEU A 1 91 ? 6.159 3.944 12.496 1.00 98.50 91 LEU A O 1
ATOM 711 N N . THR A 1 92 ? 6.327 1.846 13.290 1.00 98.38 92 THR A N 1
ATOM 712 C CA . THR A 1 92 ? 7.790 1.830 13.392 1.00 98.38 92 THR A CA 1
ATOM 713 C C . THR A 1 92 ? 8.422 1.292 12.109 1.00 98.38 92 THR A C 1
ATOM 715 O O . THR A 1 92 ? 7.771 0.657 11.279 1.00 98.38 92 THR A O 1
ATOM 718 N N . ASN A 1 93 ? 9.737 1.469 11.963 1.00 97.19 93 ASN A N 1
ATOM 719 C CA . ASN A 1 93 ? 10.483 0.912 10.829 1.00 97.19 93 ASN A CA 1
ATOM 720 C C . ASN A 1 93 ? 10.378 -0.620 10.729 1.00 97.19 93 ASN A C 1
ATOM 722 O O . ASN A 1 93 ? 10.482 -1.157 9.629 1.00 97.19 93 ASN A O 1
ATOM 726 N N . ALA A 1 94 ? 10.141 -1.318 11.846 1.00 98.31 94 ALA A N 1
ATOM 727 C CA . ALA A 1 94 ? 10.001 -2.771 11.854 1.00 98.31 94 ALA A CA 1
ATOM 728 C C . ALA A 1 94 ? 8.801 -3.241 11.012 1.00 98.31 94 ALA A C 1
ATOM 730 O O . ALA A 1 94 ? 8.909 -4.256 10.331 1.00 98.31 94 ALA A O 1
ATOM 731 N N . PHE A 1 95 ? 7.707 -2.468 10.985 1.00 98.56 95 PHE A N 1
ATOM 732 C CA . PHE A 1 95 ? 6.561 -2.737 10.112 1.00 98.56 95 PHE A CA 1
ATOM 733 C C . PHE A 1 95 ? 6.950 -2.681 8.633 1.00 98.56 95 PHE A C 1
ATOM 735 O O . PHE A 1 95 ? 6.645 -3.584 7.862 1.00 98.56 95 PHE A O 1
ATOM 742 N N . PHE A 1 96 ? 7.652 -1.621 8.234 1.00 98.06 96 PHE A N 1
ATOM 743 C CA . PHE A 1 96 ? 7.995 -1.381 6.833 1.00 98.06 96 PHE A CA 1
ATOM 744 C C . PHE A 1 96 ? 9.075 -2.329 6.295 1.00 98.06 96 PHE A C 1
ATOM 746 O O . PHE A 1 96 ? 9.152 -2.553 5.085 1.00 98.06 96 PHE A O 1
ATOM 753 N N . GLN A 1 97 ? 9.897 -2.893 7.1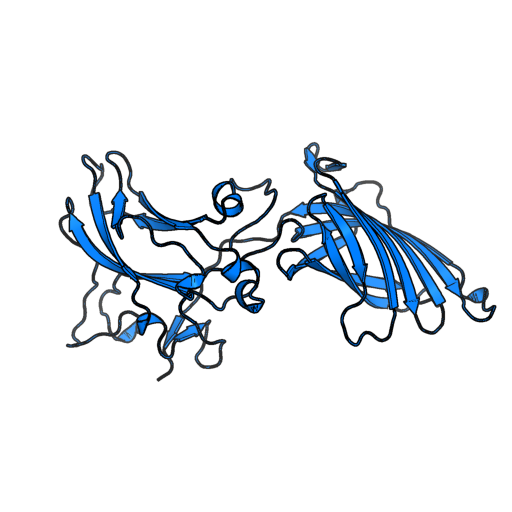81 1.00 97.12 97 GLN A N 1
ATOM 754 C CA . GLN A 1 97 ? 10.911 -3.894 6.841 1.00 97.12 97 GLN A CA 1
ATOM 755 C C . GLN A 1 97 ? 10.333 -5.303 6.653 1.00 97.12 97 GLN A C 1
ATOM 757 O O . GLN A 1 97 ? 11.003 -6.155 6.070 1.00 97.12 97 GLN A O 1
ATOM 762 N N . ASP A 1 98 ? 9.104 -5.556 7.104 1.00 97.88 98 ASP A N 1
ATOM 763 C CA . ASP A 1 98 ? 8.447 -6.841 6.913 1.00 97.88 98 ASP A CA 1
ATOM 764 C C . ASP A 1 98 ? 7.781 -6.930 5.532 1.00 97.88 98 ASP A C 1
ATOM 766 O O . ASP A 1 98 ? 6.862 -6.180 5.198 1.00 97.88 98 ASP A O 1
ATOM 770 N N . SER A 1 99 ? 8.207 -7.905 4.729 1.00 96.50 99 SER A N 1
ATOM 771 C CA . SER A 1 99 ? 7.603 -8.200 3.424 1.00 96.50 99 SER A CA 1
ATOM 772 C C . SER A 1 99 ? 6.100 -8.516 3.490 1.00 96.50 99 SER A C 1
ATOM 774 O O . SER A 1 99 ? 5.374 -8.249 2.531 1.00 96.50 99 SER A O 1
ATOM 776 N N . LEU A 1 100 ? 5.596 -9.031 4.618 1.00 96.94 100 LEU A N 1
ATOM 777 C CA . LEU A 1 100 ? 4.175 -9.337 4.794 1.00 96.94 100 LEU A CA 1
ATOM 778 C C . LEU A 1 100 ? 3.311 -8.076 4.937 1.00 96.94 100 LEU A C 1
ATOM 780 O O . LEU A 1 100 ? 2.115 -8.133 4.644 1.00 96.94 100 LEU A O 1
ATOM 784 N N . ALA A 1 101 ? 3.906 -6.934 5.300 1.00 97.81 101 ALA A N 1
ATOM 785 C CA . ALA A 1 101 ? 3.231 -5.639 5.404 1.00 97.81 101 ALA A CA 1
ATOM 786 C C . ALA A 1 101 ? 2.887 -5.003 4.040 1.00 97.81 101 ALA A C 1
ATOM 788 O O . ALA A 1 101 ? 2.194 -3.986 3.985 1.00 97.81 101 ALA A O 1
ATOM 789 N N . LEU A 1 102 ? 3.332 -5.598 2.930 1.00 96.81 102 LEU A N 1
ATOM 790 C CA . LEU A 1 102 ? 2.940 -5.204 1.569 1.00 96.81 102 LEU A CA 1
ATOM 791 C C . LEU A 1 102 ? 1.589 -5.803 1.146 1.00 96.81 102 LEU A C 1
ATOM 793 O O . LEU A 1 102 ? 1.000 -5.391 0.146 1.00 96.81 102 LEU A O 1
ATOM 797 N N . THR A 1 103 ? 1.085 -6.788 1.894 1.00 95.25 103 THR A N 1
ATOM 798 C CA . THR A 1 103 ? -0.140 -7.529 1.569 1.00 95.25 103 THR A CA 1
ATOM 799 C C . THR A 1 103 ? -1.077 -7.602 2.774 1.00 95.25 103 THR A C 1
ATOM 801 O O . THR A 1 103 ? -0.740 -7.170 3.876 1.00 95.25 103 THR A O 1
ATOM 804 N N . ASN A 1 104 ? -2.299 -8.099 2.567 1.00 94.75 104 ASN A N 1
ATOM 805 C CA . ASN A 1 104 ? -3.269 -8.247 3.649 1.00 94.75 104 ASN A CA 1
ATOM 806 C C . ASN A 1 104 ? -2.823 -9.383 4.585 1.00 94.75 104 ASN A C 1
ATOM 808 O O . ASN A 1 104 ? -3.085 -10.551 4.308 1.00 94.75 104 ASN A O 1
ATOM 812 N N . THR A 1 105 ? -2.168 -9.013 5.686 1.00 96.69 105 THR A N 1
ATOM 813 C CA . THR A 1 105 ? -1.678 -9.950 6.709 1.00 96.69 105 THR A CA 1
ATOM 814 C C . THR A 1 105 ? -2.034 -9.463 8.108 1.00 96.69 105 THR A C 1
ATOM 816 O O . THR A 1 105 ? -2.693 -10.173 8.868 1.00 96.69 105 THR A O 1
ATOM 819 N N . TYR A 1 106 ? -1.617 -8.237 8.435 1.00 98.19 106 TYR A N 1
ATOM 820 C CA . TYR A 1 106 ? -1.686 -7.697 9.787 1.00 98.19 106 TYR A CA 1
ATOM 821 C C . TYR A 1 106 ? -2.929 -6.846 10.029 1.00 98.19 106 TYR A C 1
ATOM 823 O O . TYR A 1 106 ? -3.367 -6.092 9.158 1.00 98.19 106 TYR A O 1
ATOM 831 N N . VAL A 1 107 ? -3.467 -6.940 11.243 1.00 98.00 107 VAL A N 1
ATOM 832 C CA . VAL A 1 107 ? -4.628 -6.183 11.717 1.00 98.00 107 VAL A CA 1
ATOM 833 C C . VAL A 1 107 ? -4.339 -5.563 13.082 1.00 98.00 107 VAL A C 1
ATOM 835 O O . VAL A 1 107 ? -3.725 -6.203 13.930 1.00 98.00 107 VAL A O 1
ATOM 838 N N . ILE A 1 108 ? -4.838 -4.349 13.318 1.00 98.25 108 ILE A N 1
ATOM 839 C CA . ILE A 1 108 ? -4.999 -3.773 14.660 1.00 98.25 108 ILE A CA 1
ATOM 840 C C . ILE A 1 108 ? -6.443 -4.056 15.117 1.00 98.25 108 ILE A C 1
ATOM 842 O O . ILE A 1 108 ? -7.373 -3.423 14.601 1.00 98.25 108 ILE A O 1
ATOM 846 N N . PRO A 1 109 ? -6.669 -5.029 16.020 1.00 97.94 109 PRO A N 1
ATOM 847 C CA . PRO A 1 109 ? -7.999 -5.349 16.522 1.00 97.94 109 PRO A CA 1
ATOM 848 C C . PRO A 1 109 ? -8.338 -4.468 17.729 1.00 97.94 109 PRO A C 1
ATOM 850 O O . PRO A 1 109 ? -7.708 -4.600 18.775 1.00 97.94 109 PRO A O 1
ATOM 853 N N . LEU A 1 110 ? -9.328 -3.581 17.609 1.00 98.31 110 LEU A N 1
ATOM 854 C CA . LEU A 1 110 ? -9.776 -2.729 18.718 1.00 98.31 110 LEU A CA 1
ATOM 855 C C . LEU A 1 110 ? -11.181 -3.087 19.189 1.00 98.31 110 LEU A C 1
ATOM 857 O O . LEU A 1 110 ? -12.062 -3.332 18.366 1.00 98.31 110 LEU A O 1
ATOM 861 N N . VAL A 1 111 ? -11.395 -3.023 20.505 1.00 98.44 111 VAL A N 1
ATOM 862 C CA . VAL A 1 111 ? -12.704 -3.171 21.161 1.00 98.44 111 VAL A CA 1
ATOM 863 C C . VAL A 1 111 ? -12.976 -1.955 22.043 1.00 98.44 111 VAL A C 1
ATOM 865 O O . VAL A 1 111 ? -12.116 -1.531 22.809 1.00 98.44 111 VAL A O 1
ATOM 868 N N . MET A 1 112 ? -14.184 -1.401 21.963 1.00 98.56 112 MET A N 1
ATOM 869 C CA . MET A 1 112 ? -14.672 -0.339 22.840 1.00 98.56 112 MET A CA 1
ATOM 870 C C . MET A 1 112 ? -15.069 -0.914 24.204 1.00 98.56 112 MET A C 1
ATOM 872 O O . MET A 1 112 ? -15.886 -1.833 24.303 1.00 98.56 112 MET A O 1
ATOM 876 N N . LYS A 1 113 ? -14.534 -0.336 25.279 1.00 98.12 113 LYS A N 1
ATOM 877 C CA . LYS A 1 113 ? -14.742 -0.798 26.658 1.00 98.12 113 LYS A CA 1
ATOM 878 C C . LYS A 1 113 ? -15.793 0.010 27.379 1.00 98.12 113 LYS A C 1
ATOM 880 O O . LYS A 1 113 ? -16.758 -0.559 27.896 1.00 98.12 113 LYS A O 1
ATOM 885 N N . SER A 1 114 ? -15.641 1.323 27.363 1.00 97.94 114 SER A N 1
ATOM 886 C CA . SER A 1 114 ? -16.538 2.251 28.033 1.00 97.94 114 SER A CA 1
ATOM 887 C C . SER A 1 114 ? -16.721 3.509 27.188 1.00 97.94 114 SER A C 1
ATOM 889 O O . SER A 1 114 ? -15.950 3.778 26.264 1.00 97.94 114 SER A O 1
ATOM 891 N N . VAL A 1 115 ? -17.783 4.256 27.478 1.00 97.88 115 VAL A N 1
ATOM 892 C CA . VAL A 1 115 ? -18.015 5.565 26.877 1.00 97.88 115 VAL A CA 1
ATOM 893 C C . VAL A 1 115 ? -18.409 6.556 27.960 1.00 97.88 115 VAL A C 1
ATOM 895 O O . VAL A 1 115 ? -19.260 6.270 28.800 1.00 97.88 115 VAL A O 1
ATOM 898 N N . VAL A 1 116 ? -17.789 7.731 27.928 1.00 97.38 116 VAL A N 1
ATOM 899 C CA . VAL A 1 116 ? -18.142 8.885 28.749 1.00 97.38 116 VAL A CA 1
ATOM 900 C C . VAL A 1 116 ? -18.785 9.928 27.851 1.00 97.38 116 VAL A C 1
ATOM 902 O O . VAL A 1 116 ? -18.294 10.241 26.763 1.00 97.38 116 VAL A O 1
ATOM 905 N N . GLY A 1 117 ? -19.911 10.459 28.317 1.00 93.62 117 GLY A N 1
ATOM 906 C CA . GLY A 1 117 ? -20.707 11.414 27.567 1.00 93.62 117 GLY A CA 1
ATOM 907 C C . GLY A 1 117 ? -21.669 10.770 26.566 1.00 93.62 117 GLY A C 1
ATOM 908 O O . GLY A 1 117 ? -22.346 11.502 25.876 1.00 93.62 117 GLY A O 1
ATOM 909 N N . ALA A 1 118 ? -21.821 9.457 26.450 1.00 94.38 118 ALA A N 1
ATOM 910 C CA . ALA A 1 118 ? -22.905 8.879 25.643 1.00 94.38 118 ALA A CA 1
ATOM 911 C C . ALA A 1 118 ? -23.680 7.844 26.455 1.00 94.38 118 ALA A C 1
ATOM 913 O O . ALA A 1 118 ? -23.151 7.320 27.432 1.00 94.38 118 ALA A O 1
ATOM 914 N N . ASP A 1 119 ? -24.914 7.549 26.043 1.00 94.00 119 ASP A N 1
ATOM 915 C CA . ASP A 1 119 ? -25.778 6.617 26.775 1.00 94.00 119 ASP A CA 1
ATOM 916 C C . ASP A 1 119 ? -25.243 5.182 26.722 1.00 94.00 119 ASP A C 1
ATOM 918 O O . ASP A 1 119 ? -25.313 4.442 27.701 1.00 94.00 119 ASP A O 1
ATOM 922 N N . SER A 1 120 ? -24.722 4.760 25.564 1.00 96.50 120 SER A N 1
ATOM 923 C CA . SER A 1 120 ? -24.239 3.393 25.372 1.00 96.50 120 SER A CA 1
ATOM 924 C C . SER A 1 120 ? -23.304 3.234 24.173 1.00 96.50 120 SER A C 1
ATOM 926 O O . SER A 1 120 ? -23.268 4.056 23.258 1.00 96.50 120 SER A O 1
ATOM 928 N N . ILE A 1 121 ? -22.566 2.121 24.178 1.00 98.00 121 ILE A N 1
ATOM 929 C CA . ILE A 1 121 ? -21.882 1.566 23.006 1.00 98.00 121 ILE A CA 1
ATOM 930 C C . ILE A 1 121 ? -22.830 0.566 22.332 1.00 98.00 121 ILE A C 1
ATOM 932 O O . ILE A 1 121 ? -23.506 -0.208 23.014 1.00 98.00 121 ILE A O 1
ATOM 936 N N . LEU A 1 122 ? -22.839 0.522 20.997 1.00 97.56 122 LEU A N 1
ATOM 937 C CA . LEU A 1 122 ? -23.630 -0.430 20.207 1.00 97.56 122 LEU A CA 1
ATOM 938 C C . LEU A 1 122 ? -23.059 -1.860 20.285 1.00 97.56 122 LEU A C 1
ATOM 940 O O . LEU A 1 122 ? -22.511 -2.379 19.317 1.00 97.56 122 LEU A O 1
ATOM 944 N N . ARG A 1 123 ? -23.214 -2.522 21.436 1.00 96.69 123 ARG A N 1
ATOM 945 C CA . ARG A 1 123 ? -22.702 -3.881 21.716 1.00 96.69 123 ARG A CA 1
ATOM 946 C C . ARG A 1 123 ? -23.504 -5.023 21.077 1.00 96.69 123 ARG A C 1
ATOM 948 O O . ARG A 1 123 ? -23.209 -6.184 21.327 1.00 96.69 123 ARG A O 1
ATOM 955 N N . GLY A 1 124 ? -24.506 -4.710 20.257 1.00 96.69 124 GLY A N 1
ATOM 956 C CA . GLY A 1 124 ? -25.355 -5.710 19.613 1.00 96.69 124 GLY A CA 1
ATOM 957 C C . GLY A 1 124 ? -26.345 -6.390 20.566 1.00 96.69 124 GLY A C 1
ATOM 958 O O . GLY A 1 124 ? -26.470 -6.034 21.738 1.00 96.69 124 GLY A O 1
ATOM 959 N N . LYS A 1 125 ? -27.085 -7.366 20.034 1.00 97.88 125 LYS A N 1
ATOM 960 C CA . LYS A 1 125 ? -28.066 -8.185 20.762 1.00 97.88 125 LYS A CA 1
ATOM 961 C C . LYS A 1 125 ? -27.928 -9.646 20.343 1.00 97.88 125 LYS A C 1
ATOM 963 O O . LYS A 1 125 ? -27.928 -9.937 19.147 1.00 97.88 125 LYS A O 1
ATOM 968 N N . SER A 1 126 ? -27.868 -10.552 21.314 1.00 97.69 126 SER A N 1
ATOM 969 C CA . SER A 1 126 ? -27.769 -12.001 21.115 1.00 97.69 126 SER A CA 1
ATOM 970 C C . SER A 1 126 ? -28.638 -12.749 22.128 1.00 97.69 126 SER A C 1
ATOM 972 O O . SER A 1 126 ? -28.920 -12.227 23.205 1.00 97.69 126 SER A O 1
ATOM 974 N N . GLU A 1 127 ? -29.050 -13.965 21.773 1.00 96.31 127 GLU A N 1
ATOM 975 C CA . GLU A 1 127 ? -29.667 -14.939 22.688 1.00 96.31 127 GLU A CA 1
ATOM 976 C C . GLU A 1 127 ? -28.647 -15.942 23.253 1.00 96.31 127 GLU A C 1
ATOM 978 O O . GLU A 1 127 ? -28.958 -16.690 24.178 1.00 96.31 127 GLU A O 1
ATOM 983 N N . LYS A 1 128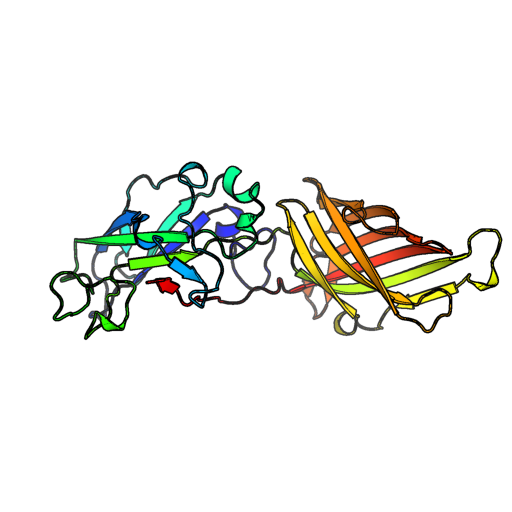 ? -27.418 -15.968 22.719 1.00 96.06 128 LYS A N 1
ATOM 984 C CA . LYS A 1 128 ? -26.340 -16.813 23.238 1.00 96.06 128 LYS A CA 1
ATOM 985 C C . LYS A 1 128 ? -25.761 -16.209 24.513 1.00 96.06 128 LYS A C 1
ATOM 987 O O . LYS A 1 128 ? -25.659 -14.996 24.660 1.00 96.06 128 LYS A O 1
ATOM 992 N N . THR A 1 129 ? -25.296 -17.072 25.409 1.00 94.00 129 THR A N 1
ATOM 993 C CA . THR A 1 129 ? -24.615 -16.672 26.650 1.00 94.00 129 THR A CA 1
ATOM 994 C C . THR A 1 129 ? -23.202 -16.137 26.413 1.00 94.00 129 THR A C 1
ATOM 996 O O . THR A 1 129 ? -22.696 -15.349 27.207 1.00 94.00 129 THR A O 1
ATOM 999 N N . SER A 1 130 ? -22.545 -16.558 25.331 1.00 94.00 130 SER A N 1
ATOM 1000 C CA . SER A 1 130 ? -21.196 -16.116 24.956 1.00 94.00 130 SER A CA 1
ATOM 1001 C C . SER A 1 130 ? -21.080 -16.017 23.431 1.00 94.00 130 SER A C 1
ATOM 1003 O O . SER A 1 130 ? -20.485 -16.895 22.809 1.00 94.00 130 SER A O 1
ATOM 1005 N N . PRO A 1 131 ? -21.722 -15.010 22.810 1.00 95.81 131 PRO A N 1
ATOM 1006 C CA . PRO A 1 131 ? -21.657 -14.819 21.367 1.00 95.81 131 PRO A CA 1
ATOM 1007 C C . PRO A 1 131 ? -20.262 -14.355 20.933 1.00 95.81 131 PRO A C 1
ATOM 1009 O O . PRO A 1 131 ? -19.682 -13.451 21.539 1.00 95.81 131 PRO A O 1
ATOM 1012 N N . ASP A 1 132 ? -19.736 -14.924 19.851 1.00 95.31 132 ASP A N 1
ATOM 1013 C CA . ASP A 1 132 ? -18.511 -14.429 19.223 1.00 95.31 132 ASP A CA 1
ATOM 1014 C C . ASP A 1 132 ? -18.843 -13.219 18.338 1.00 95.31 132 ASP A C 1
ATOM 1016 O O . ASP A 1 132 ? -19.644 -13.317 17.405 1.00 95.31 132 ASP A O 1
ATOM 1020 N N . ARG A 1 133 ? -18.210 -12.066 18.602 1.00 95.00 133 ARG A N 1
ATOM 1021 C CA . ARG A 1 133 ? -18.390 -10.816 17.833 1.00 95.00 133 ARG A CA 1
ATOM 1022 C C . ARG A 1 133 ? -18.238 -11.010 16.325 1.00 95.00 133 ARG A C 1
ATOM 1024 O O . ARG A 1 133 ? -18.883 -10.315 15.547 1.00 95.00 133 ARG A O 1
ATOM 1031 N N . ARG A 1 134 ? -17.384 -11.950 15.930 1.00 94.44 134 ARG A N 1
ATOM 1032 C CA . ARG A 1 134 ? -16.956 -12.190 14.551 1.00 94.44 134 ARG A CA 1
ATOM 1033 C C . ARG A 1 134 ? -17.908 -13.120 13.801 1.00 94.44 134 ARG A C 1
ATOM 1035 O O . ARG A 1 134 ? -17.865 -13.167 12.575 1.00 94.44 134 ARG A O 1
ATOM 1042 N N . ILE A 1 135 ? -18.766 -13.859 14.508 1.00 94.56 135 ILE A N 1
ATOM 1043 C CA . ILE A 1 135 ? -19.684 -14.835 13.916 1.00 94.56 135 ILE A CA 1
ATOM 1044 C C . ILE A 1 135 ? -21.070 -14.205 13.803 1.00 94.56 135 ILE A C 1
ATOM 1046 O O . ILE A 1 135 ? -21.811 -14.129 14.775 1.00 94.56 135 ILE A O 1
ATOM 1050 N N . ALA A 1 136 ? -21.463 -13.797 12.594 1.00 93.31 136 ALA A N 1
ATOM 1051 C CA . ALA A 1 136 ? -22.744 -13.117 12.366 1.00 93.31 136 ALA A CA 1
ATOM 1052 C C . ALA A 1 136 ? -23.966 -13.902 12.889 1.00 93.31 136 ALA A C 1
ATOM 1054 O O . ALA A 1 136 ? -24.899 -13.305 13.415 1.00 93.31 136 ALA A O 1
ATOM 1055 N N . ALA A 1 137 ? -23.940 -15.236 12.798 1.00 95.00 137 ALA A N 1
ATOM 1056 C CA . ALA A 1 137 ? -25.020 -16.109 13.269 1.00 95.00 137 ALA A CA 1
ATOM 1057 C C . ALA A 1 137 ? -25.200 -16.125 14.800 1.00 95.00 137 ALA A C 1
ATOM 1059 O O . ALA A 1 137 ? -26.197 -16.649 15.293 1.00 95.00 137 ALA A O 1
ATOM 1060 N N . ASP A 1 138 ? -24.256 -15.565 15.558 1.00 96.44 138 ASP A N 1
ATOM 1061 C CA . ASP A 1 138 ? -24.366 -15.447 17.009 1.00 96.44 138 ASP A CA 1
ATOM 1062 C C . ASP A 1 138 ? -25.233 -14.254 17.430 1.00 96.44 138 ASP A C 1
ATOM 1064 O O . ASP A 1 138 ? -25.548 -14.133 18.612 1.00 96.44 138 ASP A O 1
ATOM 1068 N N . TRP A 1 139 ? -25.648 -13.383 16.503 1.00 97.56 139 TRP A N 1
ATOM 1069 C CA . TRP A 1 139 ? -26.272 -12.097 16.819 1.00 97.56 139 TRP A CA 1
ATOM 1070 C C . TRP A 1 139 ? -27.605 -11.888 16.096 1.00 97.56 139 TRP A C 1
ATOM 1072 O O . TRP A 1 139 ? -27.719 -12.087 14.891 1.00 97.56 139 TRP A O 1
ATOM 1082 N N . ILE A 1 140 ? -28.602 -11.386 16.830 1.00 97.75 140 ILE A N 1
ATOM 1083 C CA . ILE A 1 140 ? -29.834 -10.814 16.258 1.00 97.75 140 ILE A CA 1
ATOM 1084 C C . ILE A 1 140 ? -29.526 -9.433 15.674 1.00 97.75 140 ILE A C 1
ATOM 1086 O O . ILE A 1 140 ? -29.969 -9.074 14.585 1.00 97.75 140 ILE A O 1
ATOM 1090 N N . THR A 1 141 ? -28.755 -8.639 16.417 1.00 97.31 141 THR A N 1
ATOM 1091 C CA . THR A 1 141 ? -28.218 -7.355 15.968 1.00 97.31 141 THR A CA 1
ATOM 1092 C C . THR A 1 141 ? -26.715 -7.402 16.154 1.00 97.31 141 THR A C 1
ATOM 1094 O O . THR A 1 141 ? -26.251 -7.531 17.286 1.00 97.31 141 THR A O 1
ATOM 1097 N N . ALA A 1 142 ? -25.967 -7.310 15.055 1.00 96.38 142 ALA A N 1
ATOM 1098 C CA . ALA A 1 142 ? -24.513 -7.381 15.090 1.00 96.38 142 ALA A CA 1
ATOM 1099 C C . ALA A 1 142 ? -23.911 -6.259 15.961 1.00 96.38 142 ALA A C 1
ATOM 1101 O O . ALA A 1 142 ? -24.403 -5.122 15.925 1.00 96.38 142 ALA A O 1
ATOM 1102 N N . PRO A 1 143 ? -22.853 -6.555 16.731 1.00 97.38 143 PRO A N 1
ATOM 1103 C CA . PRO A 1 143 ? -22.152 -5.557 17.512 1.00 97.38 143 PRO A CA 1
ATOM 1104 C C . PRO A 1 143 ? -21.373 -4.616 16.586 1.00 97.38 143 PRO A C 1
ATOM 1106 O O . PRO A 1 143 ? -20.866 -5.014 15.539 1.00 97.38 143 PRO A O 1
ATOM 1109 N N . LYS A 1 144 ? -21.277 -3.350 16.985 1.00 97.12 144 LYS A N 1
ATOM 1110 C CA . LYS A 1 144 ? -20.439 -2.314 16.360 1.00 97.12 144 LYS A CA 1
ATOM 1111 C C . LYS A 1 144 ? -19.452 -1.731 17.377 1.00 97.12 144 LYS A C 1
ATOM 1113 O O . LYS A 1 144 ? -19.058 -0.574 17.271 1.00 97.12 144 LYS A O 1
ATOM 1118 N N . ASP A 1 145 ? -19.107 -2.522 18.393 1.00 97.62 145 ASP A N 1
ATOM 1119 C CA . ASP A 1 145 ? -18.190 -2.167 19.476 1.00 97.62 145 ASP A CA 1
ATOM 1120 C C . ASP A 1 145 ? -16.737 -2.556 19.176 1.00 97.62 145 ASP A C 1
ATOM 1122 O O . ASP A 1 145 ? -15.887 -2.398 20.044 1.00 97.62 145 ASP A O 1
ATOM 1126 N N . TYR A 1 146 ? -16.435 -3.074 17.984 1.00 97.81 146 TYR A N 1
ATOM 1127 C CA . TYR A 1 146 ? -15.096 -3.526 17.623 1.00 97.81 146 TYR A CA 1
ATOM 1128 C C . TYR A 1 146 ? -14.764 -3.262 16.152 1.00 97.81 146 TYR A C 1
ATOM 1130 O O . TYR A 1 146 ? -15.654 -3.071 15.318 1.00 97.81 146 TYR A O 1
ATOM 1138 N N . VAL A 1 147 ? -13.471 -3.277 15.831 1.00 97.69 147 VAL A N 1
ATOM 1139 C CA . VAL A 1 147 ? -12.959 -3.182 14.460 1.00 97.69 147 VAL A CA 1
ATOM 1140 C C . VAL A 1 147 ? -11.705 -4.033 14.293 1.00 97.69 147 VAL A C 1
ATOM 1142 O O . VAL A 1 147 ? -10.856 -4.103 15.176 1.00 97.69 147 VAL A O 1
ATOM 1145 N N . LEU A 1 148 ? -11.588 -4.662 13.127 1.00 97.75 148 LEU A N 1
ATOM 1146 C CA . LEU A 1 148 ? -10.384 -5.341 12.665 1.00 97.75 148 LEU A CA 1
ATOM 1147 C C . LEU A 1 148 ? -9.754 -4.476 11.571 1.00 97.75 148 LEU A C 1
ATOM 1149 O O . LEU A 1 148 ? -10.141 -4.566 10.407 1.00 97.75 148 LEU A O 1
ATOM 1153 N N . TYR A 1 149 ? -8.834 -3.586 11.939 1.00 97.69 149 TYR A N 1
ATOM 1154 C CA . TYR A 1 149 ? -8.252 -2.639 10.991 1.00 97.69 149 TYR A CA 1
ATOM 1155 C C . TYR A 1 149 ? -7.023 -3.236 10.295 1.00 97.69 149 TYR A C 1
ATOM 1157 O O . TYR A 1 149 ? -5.947 -3.295 10.886 1.00 97.69 149 TYR A O 1
ATOM 1165 N N . ALA A 1 150 ? -7.181 -3.708 9.054 1.00 97.44 150 ALA A N 1
ATOM 1166 C CA . ALA A 1 150 ? -6.083 -4.287 8.278 1.00 97.44 150 ALA A CA 1
ATOM 1167 C C . ALA A 1 150 ? -5.098 -3.210 7.804 1.00 97.44 150 ALA A C 1
ATOM 1169 O O . ALA A 1 150 ? -5.494 -2.207 7.202 1.00 97.44 150 ALA A O 1
ATOM 1170 N N . VAL A 1 151 ? -3.806 -3.439 8.044 1.00 97.25 151 VAL A N 1
ATOM 1171 C CA . VAL A 1 151 ? -2.739 -2.481 7.744 1.00 97.25 151 VAL A CA 1
ATOM 1172 C C . VAL A 1 151 ? -1.762 -3.092 6.745 1.00 97.25 151 VAL A C 1
ATOM 1174 O O . VAL A 1 151 ? -1.174 -4.141 6.985 1.00 97.25 151 VAL A O 1
ATOM 1177 N N . LYS A 1 152 ? -1.587 -2.397 5.621 1.00 97.38 152 LYS A N 1
ATOM 1178 C CA . LYS A 1 152 ? -0.546 -2.634 4.615 1.00 97.38 152 LYS A CA 1
ATOM 1179 C C . LYS A 1 152 ? -0.077 -1.297 4.061 1.00 97.38 152 LYS A C 1
ATOM 1181 O O . LYS A 1 152 ? -0.803 -0.310 4.221 1.00 97.38 152 LYS A O 1
ATOM 1186 N N . TYR A 1 153 ? 1.048 -1.257 3.363 1.00 98.06 153 TYR A N 1
ATOM 1187 C CA . TYR A 1 153 ? 1.523 -0.038 2.710 1.00 98.06 153 TYR A CA 1
ATOM 1188 C C . TYR A 1 153 ? 1.863 -0.253 1.235 1.00 98.06 153 TYR A C 1
ATOM 1190 O O . TYR A 1 153 ? 2.124 -1.370 0.789 1.00 98.06 153 TYR A O 1
ATOM 1198 N N . ILE A 1 154 ? 1.880 0.851 0.495 1.00 98.19 154 ILE A N 1
ATOM 1199 C CA . ILE A 1 154 ? 2.590 0.969 -0.775 1.00 98.19 154 ILE A CA 1
ATOM 1200 C C . ILE A 1 154 ? 3.659 2.053 -0.642 1.00 98.19 154 ILE A C 1
ATOM 1202 O O . ILE A 1 154 ? 3.463 3.054 0.044 1.00 98.19 154 ILE A O 1
ATOM 1206 N N . ASN A 1 155 ? 4.807 1.836 -1.271 1.00 97.88 155 ASN A N 1
ATOM 1207 C CA . ASN A 1 155 ? 5.924 2.775 -1.241 1.00 97.88 155 ASN A CA 1
ATOM 1208 C C . ASN A 1 155 ? 5.730 3.945 -2.238 1.00 97.88 155 ASN A C 1
ATOM 1210 O O . ASN A 1 155 ? 4.819 3.891 -3.075 1.00 97.88 155 ASN A O 1
ATOM 1214 N N . PRO A 1 156 ? 6.580 4.992 -2.186 1.00 97.56 156 PRO A N 1
ATOM 1215 C CA . PRO A 1 156 ? 6.424 6.204 -3.001 1.00 97.56 156 PRO A CA 1
ATOM 1216 C C . PRO A 1 156 ? 6.352 5.995 -4.517 1.00 97.56 156 PRO A C 1
ATOM 1218 O O . PRO A 1 156 ? 5.737 6.796 -5.215 1.00 97.56 156 PRO A O 1
ATOM 1221 N N . TRP A 1 157 ? 6.949 4.919 -5.030 1.00 98.38 157 TRP A N 1
ATOM 1222 C CA . TRP A 1 157 ? 7.051 4.643 -6.468 1.00 98.38 157 TRP A CA 1
ATOM 1223 C C . TRP A 1 157 ? 6.027 3.614 -6.961 1.00 98.38 157 TRP A C 1
ATOM 1225 O O . TRP A 1 157 ? 6.080 3.175 -8.107 1.00 98.38 157 TRP A O 1
ATOM 1235 N N . HIS A 1 158 ? 5.096 3.190 -6.106 1.00 98.38 158 HIS A N 1
ATOM 1236 C CA . HIS A 1 158 ? 3.976 2.353 -6.521 1.00 98.38 158 HIS A CA 1
ATOM 1237 C C . HIS A 1 158 ? 2.937 3.199 -7.246 1.00 98.38 158 HIS A C 1
ATOM 1239 O O . HIS A 1 158 ? 2.300 4.052 -6.624 1.00 98.38 158 HIS A O 1
ATOM 1245 N N . ALA A 1 159 ? 2.729 2.942 -8.534 1.00 97.94 159 ALA A N 1
ATOM 1246 C CA . ALA A 1 159 ? 1.715 3.631 -9.321 1.00 97.94 159 ALA A CA 1
ATOM 1247 C C . ALA A 1 159 ? 1.433 2.908 -10.642 1.00 97.94 159 ALA A C 1
ATOM 1249 O O . ALA A 1 159 ? 2.194 2.044 -11.095 1.00 97.94 159 ALA A O 1
ATOM 1250 N N . TYR A 1 160 ? 0.351 3.327 -11.292 1.00 98.06 160 TYR A N 1
ATOM 1251 C CA . TYR A 1 160 ? 0.204 3.188 -12.732 1.00 98.06 160 TYR A CA 1
ATOM 1252 C C . TYR A 1 160 ? 0.932 4.335 -13.434 1.00 98.06 160 TYR A C 1
ATOM 1254 O O . TYR A 1 160 ? 0.802 5.502 -13.056 1.00 98.06 160 TYR A O 1
ATOM 1262 N N . TYR A 1 161 ? 1.665 4.000 -14.490 1.00 98.31 161 TYR A N 1
ATOM 1263 C CA . TYR A 1 161 ? 2.487 4.920 -15.263 1.00 98.31 161 TYR A CA 1
ATOM 1264 C C . TYR A 1 161 ? 2.113 4.907 -16.743 1.00 98.31 161 TYR A C 1
ATOM 1266 O O . TYR A 1 161 ? 1.751 3.870 -17.297 1.00 98.31 161 TYR A O 1
ATOM 1274 N N . LEU A 1 162 ? 2.280 6.058 -17.388 1.00 98.25 162 LEU A N 1
ATOM 1275 C CA . LEU A 1 162 ? 2.220 6.262 -18.831 1.00 98.25 162 LEU A CA 1
ATOM 1276 C C . LEU A 1 162 ? 3.644 6.189 -19.393 1.00 98.25 162 LEU A C 1
ATOM 1278 O O . LEU A 1 162 ? 4.428 7.134 -19.269 1.00 98.25 162 LEU A O 1
ATOM 1282 N N . ARG A 1 163 ? 3.990 5.040 -19.973 1.00 98.12 163 ARG A N 1
ATOM 1283 C CA . ARG A 1 163 ? 5.328 4.698 -20.457 1.00 98.12 163 ARG A CA 1
ATOM 1284 C C . ARG A 1 163 ? 5.511 5.063 -21.924 1.00 98.12 163 ARG A C 1
ATOM 1286 O O . ARG A 1 163 ? 4.728 4.672 -22.789 1.00 98.12 163 ARG A O 1
ATOM 1293 N N . ARG A 1 164 ? 6.614 5.751 -22.209 1.00 97.44 164 ARG A N 1
ATOM 1294 C CA . ARG A 1 164 ? 7.102 6.021 -23.563 1.00 97.44 164 ARG A CA 1
ATOM 1295 C C . ARG A 1 164 ? 8.619 5.962 -23.616 1.00 97.44 164 ARG A C 1
ATOM 1297 O O . ARG A 1 164 ? 9.284 6.308 -22.644 1.00 97.44 164 ARG A O 1
ATOM 1304 N N . GLY A 1 165 ? 9.171 5.608 -24.765 1.00 97.06 165 GLY A N 1
ATOM 1305 C CA . GLY A 1 165 ? 10.608 5.412 -24.854 1.00 97.06 165 GLY A CA 1
ATOM 1306 C C . GLY A 1 165 ? 11.091 4.891 -26.192 1.00 97.06 165 GLY A C 1
ATOM 1307 O O . GLY A 1 165 ? 10.398 4.952 -27.214 1.00 97.06 165 GLY A O 1
ATOM 1308 N N . VAL A 1 166 ? 12.327 4.414 -26.153 1.00 96.88 166 VAL A N 1
ATOM 1309 C CA . VAL A 1 166 ? 13.002 3.743 -27.256 1.00 96.88 166 VAL A CA 1
ATOM 1310 C C . VAL A 1 166 ? 13.739 2.520 -26.727 1.00 96.88 166 VAL A C 1
ATOM 1312 O O . VAL A 1 166 ? 14.345 2.561 -25.654 1.00 96.88 166 VAL A O 1
ATOM 1315 N N . THR A 1 167 ? 13.709 1.447 -27.507 1.00 96.44 167 THR A N 1
ATOM 1316 C CA . THR A 1 167 ? 14.524 0.254 -27.298 1.00 96.44 167 THR A CA 1
ATOM 1317 C C . THR A 1 167 ? 15.432 0.055 -28.497 1.00 96.44 167 THR A C 1
ATOM 1319 O O . THR A 1 167 ? 14.954 -0.012 -29.629 1.00 96.44 167 THR A O 1
ATOM 1322 N N . VAL A 1 168 ? 16.731 -0.075 -28.254 1.00 96.25 168 VAL A N 1
ATOM 1323 C CA . VAL A 1 168 ? 17.722 -0.470 -29.260 1.00 96.25 168 VAL A CA 1
ATOM 1324 C C . VAL A 1 168 ? 18.111 -1.916 -28.992 1.00 96.25 168 VAL A C 1
ATOM 1326 O O . VAL A 1 168 ? 18.539 -2.249 -27.892 1.00 96.25 168 VAL A O 1
ATOM 1329 N N . VAL A 1 169 ? 17.952 -2.777 -29.989 1.00 95.19 169 VAL A N 1
ATOM 1330 C CA . VAL A 1 169 ? 18.307 -4.196 -29.914 1.00 95.19 169 VAL A CA 1
ATOM 1331 C C . VAL A 1 169 ? 19.596 -4.407 -30.685 1.00 95.19 169 VAL A C 1
ATOM 1333 O O . VAL A 1 169 ? 19.721 -3.921 -31.811 1.00 95.19 169 VAL A O 1
ATOM 1336 N N . LYS A 1 170 ? 20.541 -5.127 -30.080 1.00 94.94 170 LYS A N 1
ATOM 1337 C CA . LYS A 1 170 ? 21.801 -5.534 -30.704 1.00 94.94 170 LYS A CA 1
ATOM 1338 C C . LYS A 1 170 ? 21.976 -7.041 -30.628 1.00 94.94 170 LYS A C 1
ATOM 1340 O O . LYS A 1 170 ? 21.972 -7.615 -29.537 1.00 94.94 170 LYS A O 1
ATOM 1345 N N . GLY A 1 171 ? 22.126 -7.682 -31.783 1.00 92.50 171 GLY A N 1
ATOM 1346 C CA . GLY A 1 171 ? 22.372 -9.117 -31.859 1.00 92.50 171 GLY A CA 1
ATOM 1347 C C . GLY A 1 171 ? 23.748 -9.502 -31.319 1.00 92.50 171 GLY A C 1
ATOM 1348 O O . GLY A 1 171 ? 24.740 -8.802 -31.525 1.00 92.50 171 GLY A O 1
ATOM 1349 N N . LYS A 1 172 ? 23.821 -10.642 -30.630 1.00 92.00 172 LYS A N 1
ATOM 1350 C CA . LYS A 1 172 ? 25.084 -11.191 -30.117 1.00 92.00 172 LYS A CA 1
ATOM 1351 C C . LYS A 1 172 ? 25.840 -11.978 -31.183 1.00 92.00 172 LYS A C 1
ATOM 1353 O O . LYS A 1 172 ? 25.277 -12.376 -32.200 1.00 92.00 172 LYS A O 1
ATOM 1358 N N . ASN A 1 173 ? 27.124 -12.235 -30.923 1.00 90.25 173 ASN A N 1
ATOM 1359 C CA . ASN A 1 173 ? 27.992 -13.079 -31.755 1.00 90.25 173 ASN A CA 1
ATOM 1360 C C . ASN A 1 173 ? 28.037 -12.650 -33.237 1.00 90.25 173 ASN A C 1
ATOM 1362 O O . ASN A 1 173 ? 28.118 -13.488 -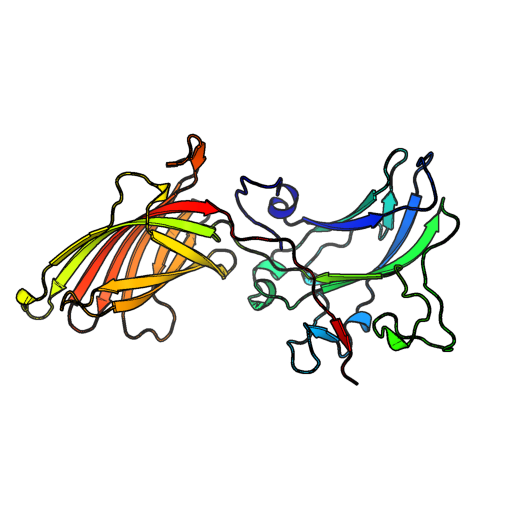34.129 1.00 90.25 173 ASN A O 1
ATOM 1366 N N . GLY A 1 174 ? 27.948 -11.340 -33.498 1.00 84.62 174 GLY A N 1
ATOM 1367 C CA . GLY A 1 174 ? 27.967 -10.779 -34.852 1.00 84.62 174 GLY A CA 1
ATOM 1368 C C . GLY A 1 174 ? 26.658 -10.924 -35.636 1.00 84.62 174 GLY A C 1
ATOM 1369 O O . GLY A 1 174 ? 26.638 -10.609 -36.823 1.00 84.62 174 GLY A O 1
ATOM 1370 N N . ASN A 1 175 ? 25.561 -11.372 -35.010 1.00 87.75 175 ASN A N 1
ATOM 1371 C CA . ASN A 1 175 ? 24.266 -11.527 -35.675 1.00 87.75 175 ASN A CA 1
ATOM 1372 C C . ASN A 1 175 ? 23.512 -10.191 -35.815 1.00 87.75 175 ASN A C 1
ATOM 1374 O O . ASN A 1 175 ? 22.482 -9.970 -35.178 1.00 87.75 175 ASN A O 1
ATOM 1378 N N . SER A 1 176 ? 24.009 -9.306 -36.678 1.00 90.19 176 SER A N 1
ATOM 1379 C CA . SER A 1 176 ? 23.414 -7.986 -36.934 1.00 90.19 176 SER A CA 1
ATOM 1380 C C . SER A 1 176 ? 22.029 -8.030 -37.590 1.00 90.19 176 SER A C 1
ATOM 1382 O O . SER A 1 176 ? 21.346 -7.013 -37.622 1.00 90.19 176 SER A O 1
ATOM 1384 N N . ASN A 1 177 ? 21.559 -9.193 -38.059 1.00 88.94 177 ASN A N 1
ATOM 1385 C CA . ASN A 1 177 ? 20.187 -9.346 -38.564 1.00 88.94 177 ASN A CA 1
ATOM 1386 C C . ASN A 1 177 ? 19.125 -9.129 -37.474 1.00 88.94 177 ASN A C 1
ATOM 1388 O O . ASN A 1 177 ? 17.955 -8.929 -37.789 1.00 88.94 177 ASN A O 1
ATOM 1392 N N . LEU A 1 178 ? 19.525 -9.204 -36.201 1.00 87.75 178 LEU A N 1
ATOM 1393 C CA . LEU A 1 178 ? 18.672 -8.939 -35.044 1.00 87.75 178 LEU A CA 1
ATOM 1394 C C . LEU A 1 178 ? 18.677 -7.462 -34.624 1.00 87.75 178 LEU A C 1
ATOM 1396 O O . LEU A 1 178 ? 17.926 -7.087 -33.722 1.00 87.75 178 LEU A O 1
ATOM 1400 N N . ASP A 1 179 ? 19.530 -6.632 -35.232 1.00 92.44 179 ASP A N 1
ATOM 1401 C CA . ASP A 1 179 ? 19.631 -5.224 -34.878 1.00 92.44 179 ASP A CA 1
ATOM 1402 C C . ASP A 1 179 ? 18.359 -4.489 -35.294 1.00 92.44 179 ASP A C 1
ATOM 1404 O O . ASP A 1 179 ? 17.978 -4.452 -36.464 1.00 92.44 179 ASP A O 1
ATOM 1408 N N . THR A 1 180 ? 17.704 -3.856 -34.327 1.00 92.12 180 THR A N 1
ATOM 1409 C CA . THR A 1 180 ? 16.505 -3.061 -34.586 1.00 92.12 180 THR A CA 1
ATOM 1410 C C . THR A 1 180 ? 16.363 -1.939 -33.570 1.00 92.12 180 THR A C 1
ATOM 1412 O O . THR A 1 180 ? 17.010 -1.922 -32.523 1.00 92.12 180 THR A O 1
ATOM 1415 N N . THR A 1 181 ? 15.532 -0.955 -33.888 1.00 93.88 181 THR A N 1
ATOM 1416 C CA . THR A 1 181 ? 15.165 0.123 -32.972 1.00 93.88 181 THR A CA 1
ATOM 1417 C C . THR A 1 181 ? 13.653 0.246 -32.942 1.00 93.88 181 THR A C 1
ATOM 1419 O O . THR A 1 181 ? 13.010 0.438 -33.971 1.00 93.88 181 THR A O 1
ATOM 1422 N N . MET A 1 182 ? 13.087 0.139 -31.746 1.00 92.25 182 MET A N 1
ATOM 1423 C CA . MET A 1 182 ? 11.655 0.227 -31.502 1.00 92.25 182 MET A CA 1
ATOM 1424 C C . MET A 1 182 ? 11.363 1.520 -30.756 1.00 92.25 182 MET A C 1
ATOM 1426 O O . MET A 1 182 ? 11.870 1.732 -29.658 1.00 92.25 182 MET A O 1
ATOM 1430 N N . ILE A 1 183 ? 10.540 2.382 -31.345 1.00 94.06 183 ILE A N 1
ATOM 1431 C CA . ILE A 1 183 ? 10.119 3.645 -30.735 1.00 94.06 183 ILE A CA 1
ATOM 1432 C C . ILE A 1 183 ? 8.651 3.507 -30.344 1.00 94.06 183 ILE A C 1
ATOM 1434 O O . ILE A 1 183 ? 7.799 3.258 -31.194 1.00 94.06 183 ILE A O 1
ATOM 1438 N N . TYR A 1 184 ? 8.349 3.699 -29.064 1.00 93.88 184 TYR A N 1
ATOM 1439 C CA . TYR A 1 184 ? 6.991 3.668 -28.524 1.00 93.88 184 TYR A CA 1
ATOM 1440 C C . TYR A 1 184 ? 6.723 5.005 -27.840 1.00 93.88 184 TYR A C 1
ATOM 1442 O O . TYR A 1 184 ? 6.971 5.212 -26.653 1.00 93.88 184 TYR A O 1
ATOM 1450 N N . ARG A 1 185 ? 6.254 5.966 -28.636 1.00 93.69 185 ARG A N 1
ATOM 1451 C CA . ARG A 1 185 ? 5.937 7.320 -28.185 1.00 93.69 185 ARG A CA 1
ATOM 1452 C C . ARG A 1 185 ? 4.680 7.810 -28.887 1.00 93.69 185 ARG A C 1
ATOM 1454 O O . ARG A 1 185 ? 4.676 7.996 -30.100 1.00 93.69 185 ARG A O 1
ATOM 1461 N N . ALA A 1 186 ? 3.626 8.034 -28.113 1.00 91.75 186 ALA A N 1
ATOM 1462 C CA . ALA A 1 186 ? 2.425 8.688 -28.604 1.00 91.75 186 ALA A CA 1
ATOM 1463 C C . ALA A 1 186 ? 2.634 10.209 -28.704 1.00 91.75 186 ALA A C 1
ATOM 1465 O O . ALA A 1 186 ? 3.470 10.780 -28.002 1.00 91.75 186 ALA A O 1
ATOM 1466 N N . LYS A 1 187 ? 1.846 10.871 -29.562 1.00 91.81 187 LYS A N 1
ATOM 1467 C CA . LYS A 1 187 ? 1.816 12.342 -29.660 1.00 91.81 187 LYS A CA 1
ATOM 1468 C C . LYS A 1 187 ? 1.387 12.995 -28.340 1.00 91.81 187 LYS A C 1
ATOM 1470 O O . LYS A 1 187 ? 1.902 14.049 -27.991 1.00 91.81 187 LYS A O 1
ATOM 1475 N N . TYR A 1 188 ? 0.447 12.364 -27.642 1.00 94.12 188 TYR A N 1
ATOM 1476 C CA . TYR A 1 188 ? -0.118 12.838 -26.384 1.00 94.12 188 TYR A CA 1
ATOM 1477 C C . TYR A 1 188 ? 0.219 11.856 -25.259 1.00 94.12 188 TYR A C 1
ATOM 1479 O O . TYR A 1 188 ? 0.115 10.641 -25.459 1.00 94.12 188 TYR A O 1
ATOM 1487 N N . VAL A 1 189 ? 0.632 12.366 -24.094 1.00 95.12 189 VAL A N 1
ATOM 1488 C CA . VAL A 1 189 ? 1.137 11.550 -22.975 1.00 95.12 189 VAL A CA 1
ATOM 1489 C C . VAL A 1 189 ? 0.070 10.571 -22.484 1.00 95.12 189 VAL A C 1
ATOM 1491 O O . VAL A 1 189 ? 0.373 9.394 -22.299 1.00 95.12 189 VAL A O 1
ATOM 1494 N N . GLU A 1 190 ? -1.189 10.998 -22.401 1.00 93.69 190 GLU A N 1
ATOM 1495 C CA . GLU A 1 190 ? -2.342 10.192 -21.980 1.00 93.69 190 GLU A CA 1
ATOM 1496 C C . GLU A 1 190 ? -2.680 9.022 -22.920 1.00 93.69 190 GLU A C 1
ATOM 1498 O O . GLU A 1 190 ? -3.500 8.170 -22.581 1.00 93.69 190 GLU A O 1
ATOM 1503 N N . LYS A 1 191 ? -2.064 8.968 -24.109 1.00 96.12 191 LYS A N 1
ATOM 1504 C CA . LYS A 1 191 ? -2.188 7.858 -25.069 1.00 96.12 191 LYS A CA 1
ATOM 1505 C C . LYS A 1 191 ? -1.001 6.890 -25.028 1.00 96.12 191 LYS A C 1
ATOM 1507 O O . LYS A 1 191 ? -0.925 6.001 -25.873 1.00 96.12 191 LYS A O 1
ATOM 1512 N N . SER A 1 192 ? -0.067 7.080 -24.097 1.00 96.62 192 SER A N 1
ATOM 1513 C CA . SER A 1 192 ? 1.088 6.193 -23.919 1.00 96.62 192 SER A CA 1
ATOM 1514 C C . SER A 1 192 ? 0.680 4.845 -23.309 1.00 96.62 192 SER A C 1
ATOM 1516 O O . SER A 1 192 ? -0.429 4.689 -22.795 1.00 96.62 192 SER A O 1
ATOM 1518 N N . GLU A 1 193 ? 1.582 3.863 -23.364 1.00 95.62 193 GLU A N 1
ATOM 1519 C CA . GLU A 1 193 ? 1.359 2.541 -22.773 1.00 95.62 193 GLU A CA 1
ATOM 1520 C C . GLU A 1 193 ? 1.141 2.665 -21.260 1.00 95.62 193 GLU A C 1
ATOM 1522 O O . GLU A 1 193 ? 1.920 3.318 -20.571 1.00 95.62 193 GLU A O 1
ATOM 1527 N N . VAL A 1 194 ? 0.103 2.018 -20.729 1.00 97.75 194 VAL A N 1
ATOM 1528 C CA . VAL A 1 194 ? -0.090 1.925 -19.280 1.00 97.75 194 VAL A CA 1
ATOM 1529 C C . VAL A 1 194 ? 0.704 0.734 -18.756 1.00 97.75 194 VAL A C 1
ATOM 1531 O O . VAL A 1 194 ? 0.478 -0.396 -19.182 1.00 97.75 194 VAL A O 1
ATOM 1534 N N . CYS A 1 195 ? 1.585 0.977 -17.792 1.00 98.00 195 CYS A N 1
ATOM 1535 C CA . CYS A 1 195 ? 2.274 -0.062 -17.028 1.00 98.00 195 CYS A CA 1
ATOM 1536 C C . CYS A 1 195 ? 2.120 0.198 -15.525 1.00 98.00 195 CYS A C 1
ATOM 1538 O O . CYS A 1 195 ? 1.663 1.267 -15.122 1.00 98.00 195 CYS A O 1
ATOM 1540 N N . GLN A 1 196 ? 2.466 -0.781 -14.693 1.00 98.12 196 GLN A N 1
ATOM 1541 C CA . GLN A 1 196 ? 2.339 -0.668 -13.243 1.00 98.12 196 GLN A CA 1
ATOM 1542 C C . GLN A 1 196 ? 3.656 -1.034 -12.570 1.00 98.12 196 GLN A C 1
ATOM 1544 O O . GLN A 1 196 ? 4.213 -2.101 -12.837 1.00 98.12 196 GLN A O 1
ATOM 1549 N N . ALA A 1 197 ? 4.117 -0.166 -11.672 1.00 98.44 197 ALA A N 1
ATOM 1550 C CA . ALA A 1 197 ? 5.156 -0.513 -10.718 1.00 98.44 197 ALA A CA 1
ATOM 1551 C C . ALA A 1 197 ? 4.500 -0.886 -9.384 1.00 98.44 197 ALA A C 1
ATOM 1553 O O . ALA A 1 197 ? 3.649 -0.154 -8.875 1.00 98.44 197 ALA A O 1
ATOM 1554 N N . VAL A 1 198 ? 4.885 -2.035 -8.833 1.00 98.25 198 VAL A N 1
ATOM 1555 C CA . VAL A 1 198 ? 4.294 -2.610 -7.619 1.00 98.25 198 VAL A CA 1
ATOM 1556 C C . VAL A 1 198 ? 5.355 -2.692 -6.533 1.00 98.25 198 VAL A C 1
ATOM 1558 O O . VAL A 1 198 ? 6.439 -3.219 -6.769 1.00 98.25 198 VAL A O 1
ATOM 1561 N N . SER A 1 199 ? 5.052 -2.186 -5.338 1.00 98.44 199 SER A N 1
ATOM 1562 C CA . SER A 1 199 ? 5.943 -2.260 -4.172 1.00 98.44 199 SER A CA 1
ATOM 1563 C C . SER A 1 199 ? 6.381 -3.693 -3.878 1.00 98.44 199 SER A C 1
ATOM 1565 O O . SER A 1 199 ? 5.551 -4.582 -3.720 1.00 98.44 199 SER A O 1
ATOM 1567 N N . ASN A 1 200 ? 7.694 -3.883 -3.786 1.00 95.44 200 ASN A N 1
ATOM 1568 C CA . ASN A 1 200 ? 8.344 -5.145 -3.436 1.00 95.44 200 ASN A CA 1
ATOM 1569 C C . ASN A 1 200 ? 9.075 -5.061 -2.084 1.00 95.44 200 ASN A C 1
ATOM 1571 O O . ASN A 1 200 ? 9.254 -6.062 -1.400 1.00 95.44 200 ASN A O 1
ATOM 1575 N N . SER A 1 201 ? 9.474 -3.857 -1.680 1.00 97.44 201 SER A N 1
ATOM 1576 C CA . SER A 1 201 ? 9.971 -3.528 -0.343 1.00 97.44 201 SER A CA 1
ATOM 1577 C C . SER A 1 201 ? 9.710 -2.049 -0.058 1.00 97.44 201 SER A C 1
ATOM 1579 O O . SER A 1 201 ? 9.166 -1.326 -0.901 1.00 97.44 201 SER A O 1
ATOM 1581 N N . TYR A 1 202 ? 10.173 -1.565 1.094 1.00 97.25 202 TYR A N 1
ATOM 1582 C CA . TYR A 1 202 ? 10.089 -0.150 1.445 1.00 97.25 202 TYR A CA 1
ATOM 1583 C C . TYR A 1 202 ? 10.718 0.766 0.385 1.00 97.25 202 TYR A C 1
ATOM 1585 O O . TYR A 1 202 ? 10.164 1.810 0.058 1.00 97.25 202 TYR A O 1
ATOM 1593 N N . ASN A 1 203 ? 11.830 0.337 -0.215 1.00 97.50 203 ASN A N 1
ATOM 1594 C CA . ASN A 1 203 ? 12.605 1.114 -1.179 1.00 97.50 203 ASN A CA 1
ATOM 1595 C C . ASN A 1 203 ? 12.692 0.481 -2.577 1.00 97.50 203 ASN A C 1
ATOM 1597 O O . ASN A 1 203 ? 13.529 0.895 -3.375 1.00 97.50 203 ASN A O 1
ATOM 1601 N N . SER A 1 204 ? 11.873 -0.526 -2.894 1.00 98.19 204 SER A N 1
ATOM 1602 C CA . SER A 1 204 ? 11.897 -1.146 -4.222 1.00 98.19 204 SER A CA 1
ATOM 1603 C C . SER A 1 204 ? 10.521 -1.412 -4.806 1.00 98.19 204 SER A C 1
ATOM 1605 O O . SER A 1 204 ? 9.557 -1.709 -4.094 1.00 98.19 204 SER A O 1
ATOM 1607 N N . VAL A 1 205 ? 10.429 -1.329 -6.130 1.00 98.69 205 VAL A N 1
ATOM 1608 C CA . VAL A 1 205 ? 9.244 -1.732 -6.896 1.00 98.69 205 VAL A CA 1
ATOM 1609 C C . VAL A 1 205 ? 9.637 -2.705 -7.998 1.00 98.69 205 VAL A C 1
ATOM 1611 O O . VAL A 1 205 ? 10.721 -2.608 -8.573 1.00 98.69 205 VAL A O 1
ATOM 1614 N N . SER A 1 206 ? 8.737 -3.630 -8.308 1.00 98.38 206 SER A N 1
ATOM 1615 C CA . SER A 1 206 ? 8.819 -4.480 -9.490 1.00 98.38 206 SER A CA 1
ATOM 1616 C C . SER A 1 206 ? 7.998 -3.874 -10.620 1.00 98.38 206 SER A C 1
ATOM 1618 O O . SER A 1 206 ? 6.851 -3.474 -10.415 1.00 98.38 206 SER A O 1
ATOM 1620 N N . LEU A 1 207 ? 8.573 -3.841 -11.818 1.00 98.38 207 LEU A N 1
ATOM 1621 C CA . LEU A 1 207 ? 7.936 -3.359 -13.037 1.00 98.38 207 LEU A CA 1
ATOM 1622 C C . LEU A 1 207 ? 7.968 -4.482 -14.076 1.00 98.38 207 LEU A C 1
ATOM 1624 O O . LEU A 1 207 ? 9.033 -4.851 -14.572 1.00 98.38 207 LEU A O 1
ATOM 1628 N N . SER A 1 208 ? 6.798 -5.045 -14.375 1.00 97.56 208 SER A N 1
ATOM 1629 C CA . SER A 1 208 ? 6.647 -6.097 -15.388 1.00 97.56 208 SER A CA 1
ATOM 1630 C C . SER A 1 208 ? 6.215 -5.484 -16.712 1.00 97.56 208 SER A C 1
ATOM 1632 O O . SER A 1 208 ? 5.214 -4.773 -16.778 1.00 97.56 208 SER A O 1
ATOM 1634 N N . LEU A 1 209 ? 6.988 -5.751 -17.758 1.00 96.69 209 LEU A N 1
ATOM 1635 C CA . LEU A 1 209 ? 6.855 -5.159 -19.083 1.00 96.69 209 LEU A CA 1
ATOM 1636 C C . LEU A 1 209 ? 6.946 -6.245 -20.150 1.00 96.69 209 LEU A C 1
ATOM 1638 O O . LEU A 1 209 ? 7.247 -7.410 -19.886 1.00 96.69 209 LEU A O 1
ATOM 1642 N N . LYS A 1 210 ? 6.715 -5.838 -21.392 1.00 94.12 210 LYS A N 1
ATOM 1643 C CA . LYS A 1 210 ? 7.008 -6.653 -22.562 1.00 94.12 210 LYS A CA 1
ATOM 1644 C C . LYS A 1 210 ? 7.711 -5.825 -23.623 1.00 94.12 210 LYS A C 1
ATOM 1646 O O . LYS A 1 210 ? 7.519 -4.614 -23.719 1.00 94.12 210 LYS A O 1
ATOM 1651 N N . THR A 1 211 ? 8.531 -6.497 -24.412 1.00 92.25 211 THR A N 1
ATOM 1652 C CA . THR A 1 211 ? 9.117 -5.967 -25.645 1.00 92.25 211 THR A CA 1
ATOM 1653 C C . THR A 1 211 ? 8.852 -6.945 -26.785 1.00 92.25 211 THR A C 1
ATOM 1655 O O . THR A 1 211 ? 8.298 -8.020 -26.554 1.00 92.25 211 THR A O 1
ATOM 1658 N N . LYS A 1 212 ? 9.218 -6.600 -28.019 1.00 89.19 212 LYS A N 1
ATOM 1659 C CA . LYS A 1 212 ? 9.268 -7.592 -29.097 1.00 89.19 212 LYS A CA 1
ATOM 1660 C C . LYS A 1 212 ? 10.592 -8.334 -29.039 1.00 89.19 212 LYS A C 1
ATOM 1662 O O . LYS A 1 212 ? 11.627 -7.719 -28.811 1.00 89.19 212 LYS A O 1
ATOM 1667 N N . ALA A 1 213 ? 10.557 -9.642 -29.261 1.00 83.69 213 ALA A N 1
ATOM 1668 C CA . ALA A 1 213 ? 11.750 -10.421 -29.530 1.00 83.69 213 ALA A CA 1
ATOM 1669 C C . ALA A 1 213 ? 12.453 -9.887 -30.787 1.00 83.69 213 ALA A C 1
ATOM 1671 O O . ALA A 1 213 ? 11.891 -9.116 -31.568 1.00 83.69 213 ALA A O 1
ATOM 1672 N N . ALA A 1 214 ? 13.681 -10.342 -31.016 1.00 71.62 214 ALA A N 1
ATOM 1673 C CA . ALA A 1 214 ? 14.498 -9.853 -32.119 1.00 71.62 214 ALA A CA 1
ATOM 1674 C C . ALA A 1 214 ? 13.921 -10.196 -33.510 1.00 71.62 214 ALA A C 1
ATOM 1676 O O . ALA A 1 214 ? 14.320 -9.606 -34.505 1.00 71.62 214 ALA A O 1
ATOM 1677 N N . ASP A 1 215 ? 12.945 -11.108 -33.581 1.00 73.38 215 ASP A N 1
ATOM 1678 C CA . ASP A 1 215 ? 12.156 -11.395 -34.786 1.00 73.38 215 ASP A CA 1
ATOM 1679 C C . ASP A 1 215 ? 11.105 -10.309 -35.123 1.00 73.38 215 ASP A C 1
ATOM 1681 O O . ASP A 1 215 ? 10.442 -10.386 -36.160 1.00 73.38 215 ASP A O 1
ATOM 1685 N N . GLY A 1 216 ? 10.922 -9.319 -34.239 1.00 71.50 216 GLY A N 1
ATOM 1686 C CA . GLY A 1 216 ? 9.971 -8.213 -34.357 1.00 71.50 216 GLY A CA 1
ATOM 1687 C C . GLY A 1 216 ? 8.498 -8.589 -34.158 1.00 71.50 216 GLY A C 1
ATOM 1688 O O . GLY A 1 216 ? 7.629 -7.720 -34.245 1.00 71.50 216 GLY A O 1
ATOM 1689 N N . LYS A 1 217 ? 8.181 -9.861 -33.897 1.00 77.12 217 LYS A N 1
ATOM 1690 C CA . LYS A 1 217 ? 6.806 -10.389 -33.892 1.00 77.12 217 LYS A CA 1
ATOM 1691 C C . LYS A 1 217 ? 6.398 -10.901 -32.520 1.00 77.12 217 LYS A C 1
ATOM 1693 O O . LYS A 1 217 ? 5.310 -10.559 -32.044 1.00 77.12 217 LYS A O 1
ATOM 1698 N N . THR A 1 218 ? 7.269 -11.675 -31.886 1.00 86.50 218 THR A N 1
ATOM 1699 C CA . THR A 1 218 ? 6.971 -12.396 -30.647 1.00 86.50 218 THR A CA 1
ATOM 1700 C C . THR A 1 218 ? 7.046 -11.455 -29.447 1.00 86.50 218 THR A C 1
ATOM 1702 O O . THR A 1 218 ? 8.001 -10.696 -29.324 1.00 86.50 218 THR A O 1
ATOM 1705 N N . ASP A 1 219 ? 6.048 -11.475 -28.559 1.00 90.81 219 ASP A N 1
ATOM 1706 C CA . ASP A 1 219 ? 6.115 -10.729 -27.296 1.00 90.81 219 ASP A CA 1
ATOM 1707 C C . ASP A 1 219 ? 7.090 -11.434 -26.339 1.00 90.81 219 ASP A C 1
ATOM 1709 O O . ASP A 1 219 ? 6.965 -12.629 -26.072 1.00 90.81 219 ASP A O 1
ATOM 1713 N N . LEU A 1 220 ? 8.050 -10.680 -25.811 1.00 92.00 220 LEU A N 1
ATOM 1714 C CA . LEU A 1 220 ? 9.035 -11.120 -24.833 1.00 92.00 220 LEU A CA 1
ATOM 1715 C C . LEU A 1 220 ? 8.765 -10.395 -23.504 1.00 92.00 220 LEU A C 1
ATOM 1717 O O . LEU A 1 220 ? 9.140 -9.224 -23.364 1.00 92.00 220 LEU A O 1
ATOM 1721 N N . PRO A 1 221 ? 8.066 -11.037 -22.549 1.00 95.00 221 PRO A N 1
ATOM 1722 C CA . PRO A 1 221 ? 7.820 -10.460 -21.235 1.00 95.00 221 PRO A CA 1
ATOM 1723 C C . PRO A 1 221 ? 9.085 -10.501 -20.375 1.00 95.00 221 PRO A C 1
ATOM 1725 O O . PRO A 1 221 ? 9.872 -11.446 -20.440 1.00 95.00 221 PRO A O 1
ATOM 1728 N N . PHE A 1 222 ? 9.259 -9.486 -19.538 1.00 96.44 222 PHE A N 1
ATOM 1729 C CA . PHE A 1 222 ? 10.330 -9.414 -18.552 1.00 96.44 222 PHE A CA 1
ATOM 1730 C C . PHE A 1 222 ? 9.895 -8.569 -17.355 1.00 96.44 222 PHE A C 1
ATOM 1732 O O . PHE A 1 222 ? 8.942 -7.793 -17.423 1.00 96.44 222 PHE A O 1
ATOM 1739 N N . THR A 1 223 ? 10.628 -8.695 -16.260 1.00 98.06 223 THR A N 1
ATOM 1740 C CA . THR A 1 223 ? 10.417 -7.926 -15.041 1.00 98.06 223 THR A CA 1
ATOM 1741 C C . THR A 1 223 ? 11.746 -7.325 -14.620 1.00 98.06 223 THR A C 1
ATOM 1743 O O . THR A 1 223 ? 12.777 -7.994 -14.637 1.00 98.06 223 THR A O 1
ATOM 1746 N N . ILE A 1 224 ? 11.720 -6.058 -14.229 1.00 98.50 224 ILE A N 1
ATOM 1747 C CA . ILE A 1 224 ? 12.856 -5.380 -13.606 1.00 98.50 224 ILE A CA 1
ATOM 1748 C C . ILE A 1 224 ? 12.477 -4.956 -12.191 1.00 98.50 224 ILE A C 1
ATOM 1750 O O . ILE A 1 224 ? 11.309 -4.685 -11.902 1.00 98.50 224 ILE A O 1
ATOM 1754 N N . VAL A 1 225 ? 13.470 -4.895 -11.314 1.00 98.62 225 VAL A N 1
ATOM 1755 C CA . VAL A 1 225 ? 13.351 -4.364 -9.957 1.00 98.62 225 VAL A CA 1
ATOM 1756 C C . VAL A 1 225 ? 14.088 -3.033 -9.914 1.00 98.62 225 VAL A C 1
ATOM 1758 O O . VAL A 1 225 ? 15.255 -2.950 -10.296 1.00 98.62 225 VAL A O 1
ATOM 1761 N N . LEU A 1 226 ? 13.392 -1.992 -9.469 1.00 98.75 226 LEU A N 1
ATOM 1762 C CA . LEU A 1 226 ? 13.944 -0.660 -9.259 1.00 98.75 226 LEU A CA 1
ATOM 1763 C C . LEU A 1 226 ? 14.225 -0.496 -7.768 1.00 98.75 226 LEU A C 1
ATOM 1765 O O . LEU A 1 226 ? 13.289 -0.547 -6.971 1.00 98.75 226 LEU A O 1
ATOM 1769 N N . ASN A 1 227 ? 15.489 -0.309 -7.397 1.00 98.44 227 ASN A N 1
ATOM 1770 C CA . ASN A 1 227 ? 15.921 -0.147 -6.008 1.00 98.44 227 ASN A CA 1
ATOM 1771 C C . ASN A 1 227 ? 16.322 1.306 -5.771 1.00 98.44 227 ASN A C 1
ATOM 1773 O O . ASN A 1 227 ? 17.348 1.746 -6.293 1.00 98.44 227 ASN A O 1
ATOM 1777 N N . PHE A 1 228 ? 15.512 2.037 -5.012 1.00 98.56 228 PHE A N 1
ATOM 1778 C CA . PHE A 1 228 ? 15.654 3.470 -4.794 1.00 98.56 228 PHE A CA 1
ATOM 1779 C C . PHE A 1 228 ? 16.506 3.804 -3.569 1.00 98.56 228 PHE A C 1
ATOM 1781 O O . PHE A 1 228 ? 16.515 3.085 -2.565 1.00 98.56 228 PHE A O 1
ATOM 1788 N N . ASN A 1 229 ? 17.194 4.938 -3.661 1.00 97.56 229 ASN A N 1
ATOM 1789 C CA . ASN A 1 229 ? 17.847 5.609 -2.546 1.00 97.56 229 ASN A CA 1
ATOM 1790 C C . ASN A 1 229 ? 17.022 6.817 -2.060 1.00 97.56 229 ASN A C 1
ATOM 1792 O O . ASN A 1 229 ? 16.020 7.203 -2.665 1.00 97.56 229 ASN A O 1
ATOM 1796 N N . ASP A 1 230 ? 17.494 7.464 -0.995 1.00 94.25 230 ASP A N 1
ATOM 1797 C CA . ASP A 1 230 ? 16.826 8.621 -0.378 1.00 94.25 230 ASP A CA 1
ATOM 1798 C C . ASP A 1 230 ? 16.794 9.877 -1.271 1.00 94.25 230 ASP A C 1
ATOM 1800 O O . ASP A 1 230 ? 16.093 10.843 -0.975 1.00 94.25 230 ASP A O 1
ATOM 1804 N N . LYS A 1 231 ? 17.549 9.884 -2.377 1.00 96.06 231 LYS A N 1
ATOM 1805 C CA . LYS A 1 231 ? 17.586 10.965 -3.374 1.00 96.06 231 LYS A CA 1
ATOM 1806 C C . LYS A 1 231 ? 16.688 10.691 -4.579 1.00 96.06 231 LYS A C 1
ATOM 1808 O O . LYS A 1 231 ? 16.770 11.424 -5.561 1.00 96.06 231 LYS A O 1
ATOM 1813 N N . ASN A 1 232 ? 15.834 9.667 -4.513 1.00 97.19 232 ASN A N 1
ATOM 1814 C CA . ASN A 1 232 ? 14.988 9.227 -5.621 1.00 97.19 232 ASN A CA 1
ATOM 1815 C C . ASN A 1 232 ? 15.768 8.750 -6.860 1.00 97.19 232 ASN A C 1
ATOM 1817 O O . ASN A 1 232 ? 15.225 8.715 -7.962 1.00 97.19 232 ASN A O 1
ATOM 1821 N N . GLU A 1 233 ? 17.021 8.337 -6.704 1.00 98.44 233 GLU A N 1
ATOM 1822 C CA . GLU A 1 233 ? 17.773 7.643 -7.750 1.00 98.44 233 GLU A CA 1
ATOM 1823 C C . GLU A 1 233 ? 17.594 6.137 -7.551 1.00 98.44 233 GLU A C 1
ATOM 1825 O O . GLU A 1 233 ? 17.510 5.670 -6.413 1.00 98.44 233 GLU A O 1
ATOM 1830 N N . CYS A 1 234 ? 17.539 5.364 -8.635 1.00 98.50 234 CYS A N 1
ATOM 1831 C CA . CYS A 1 234 ? 17.412 3.914 -8.555 1.00 98.50 234 CYS A CA 1
ATOM 1832 C C . CYS A 1 234 ? 18.460 3.170 -9.371 1.00 98.50 234 CYS A C 1
ATOM 1834 O O . CYS A 1 234 ? 18.844 3.593 -10.461 1.00 98.50 234 CYS A O 1
ATOM 1836 N N . THR A 1 235 ? 18.864 2.017 -8.843 1.00 98.69 235 THR A N 1
ATOM 1837 C CA . THR A 1 235 ? 19.551 0.974 -9.612 1.00 98.69 235 THR A CA 1
ATOM 1838 C C . THR A 1 235 ? 18.525 -0.027 -10.129 1.00 98.69 235 THR A C 1
ATOM 1840 O O . THR A 1 235 ? 17.518 -0.299 -9.466 1.00 98.69 235 THR A O 1
ATOM 1843 N N . ILE A 1 236 ? 18.766 -0.561 -11.324 1.00 98.69 236 ILE A N 1
ATOM 1844 C CA . ILE A 1 236 ? 17.833 -1.441 -12.031 1.00 98.69 236 ILE A CA 1
ATOM 1845 C C . ILE A 1 236 ? 18.451 -2.832 -12.131 1.00 98.69 236 ILE A C 1
ATOM 1847 O O . ILE A 1 236 ? 19.534 -2.989 -12.698 1.00 98.69 236 ILE A O 1
ATOM 1851 N N . THR A 1 237 ? 17.759 -3.833 -11.590 1.00 98.25 237 THR A N 1
ATOM 1852 C CA . THR A 1 237 ? 18.238 -5.220 -11.496 1.00 98.25 237 THR A CA 1
ATOM 1853 C C . THR A 1 237 ? 17.169 -6.219 -11.936 1.00 98.25 237 THR A C 1
ATOM 1855 O O . THR A 1 237 ? 15.987 -5.893 -12.031 1.00 98.25 237 THR A O 1
ATOM 1858 N N . GLN A 1 238 ? 17.567 -7.465 -12.184 1.00 97.69 238 GLN A N 1
ATOM 1859 C CA . GLN A 1 238 ? 16.645 -8.576 -12.419 1.00 97.69 238 GLN A CA 1
ATOM 1860 C C . GLN A 1 238 ? 16.092 -9.139 -11.098 1.00 97.69 238 GLN A C 1
ATOM 1862 O O . GLN A 1 238 ? 16.787 -9.101 -10.077 1.00 97.69 238 GLN A O 1
ATOM 1867 N N . PRO A 1 239 ? 14.890 -9.737 -11.105 1.00 96.50 239 PRO A N 1
ATOM 1868 C CA . PRO A 1 239 ? 14.451 -10.623 -10.033 1.00 96.50 239 PRO A CA 1
ATOM 1869 C C . PRO A 1 239 ? 15.394 -11.823 -9.859 1.00 96.50 239 PRO A C 1
ATOM 1871 O O . PRO A 1 239 ? 15.998 -12.306 -10.825 1.00 96.50 239 PRO A O 1
ATOM 1874 N N . ALA A 1 240 ? 15.480 -12.354 -8.639 1.00 92.44 240 ALA A N 1
ATOM 1875 C CA . ALA A 1 240 ? 16.249 -13.564 -8.362 1.00 92.44 240 ALA A CA 1
ATOM 1876 C C . ALA A 1 240 ? 15.748 -14.753 -9.207 1.00 92.44 240 ALA A C 1
ATOM 1878 O O . ALA A 1 240 ? 14.546 -14.967 -9.338 1.00 92.44 240 ALA A O 1
ATOM 1879 N N . GLY A 1 241 ? 16.676 -15.525 -9.782 1.00 92.75 241 GLY A N 1
ATOM 1880 C CA . GLY A 1 241 ? 16.352 -16.686 -10.623 1.00 92.75 241 GLY A CA 1
ATOM 1881 C C . GLY A 1 241 ? 15.958 -16.365 -12.071 1.00 92.75 241 GLY A C 1
ATOM 1882 O O . GLY A 1 241 ? 15.571 -17.274 -12.802 1.00 92.75 241 GLY A O 1
ATOM 1883 N N . SER A 1 242 ? 16.060 -15.105 -12.508 1.00 94.75 242 SER A N 1
ATOM 1884 C CA . SER A 1 242 ? 15.784 -14.721 -13.900 1.00 94.75 242 SER A CA 1
ATOM 1885 C C . SER A 1 242 ? 16.767 -15.362 -14.887 1.00 94.75 242 SER A C 1
ATOM 1887 O O . SER A 1 242 ? 17.957 -15.489 -14.606 1.00 94.75 242 SER A O 1
ATOM 1889 N N . SER A 1 243 ? 16.282 -15.702 -16.085 1.00 93.25 243 SER A N 1
ATOM 1890 C CA . SER A 1 243 ? 17.092 -16.253 -17.185 1.00 93.25 243 SER A CA 1
ATOM 1891 C C . SER A 1 243 ? 17.855 -15.192 -17.994 1.00 93.25 243 SER A C 1
ATOM 1893 O O . SER A 1 243 ? 18.435 -15.505 -19.032 1.00 93.25 243 SER A O 1
ATOM 1895 N N . TYR A 1 244 ? 17.793 -13.934 -17.564 1.00 95.00 244 TYR A N 1
ATOM 1896 C CA . TYR A 1 244 ? 18.407 -12.764 -18.184 1.00 95.00 244 TYR A CA 1
ATOM 1897 C C . TYR A 1 244 ? 19.038 -11.896 -17.096 1.00 95.00 244 TYR A C 1
ATOM 1899 O O . TYR A 1 244 ? 18.628 -11.945 -15.931 1.00 95.00 244 TYR A O 1
ATOM 1907 N N . THR A 1 245 ? 20.025 -11.090 -17.475 1.00 96.94 245 THR A N 1
ATOM 1908 C CA . THR A 1 245 ? 20.624 -10.097 -16.579 1.00 96.94 245 THR A CA 1
ATOM 1909 C C . THR A 1 245 ? 20.125 -8.707 -16.936 1.00 96.94 245 THR A C 1
ATOM 1911 O O . THR A 1 245 ? 19.778 -8.430 -18.086 1.00 96.94 245 THR A O 1
ATOM 1914 N N . VAL A 1 246 ? 20.045 -7.840 -15.932 1.00 98.12 246 VAL A N 1
ATOM 1915 C CA . VAL A 1 246 ? 19.623 -6.451 -16.099 1.00 98.12 246 VAL A CA 1
ATOM 1916 C C . VAL A 1 246 ? 20.652 -5.560 -15.426 1.00 98.12 246 VAL A C 1
ATOM 1918 O O . VAL A 1 246 ? 21.095 -5.841 -14.313 1.00 98.12 246 VAL A O 1
ATOM 1921 N N . SER A 1 247 ? 21.013 -4.472 -16.092 1.00 97.94 247 SER A N 1
ATOM 1922 C CA . SER A 1 247 ? 21.834 -3.420 -15.504 1.00 97.94 247 SER A CA 1
ATOM 1923 C C . SER A 1 247 ? 21.339 -2.068 -15.967 1.00 97.94 247 SER A C 1
ATOM 1925 O O . SER A 1 247 ? 21.076 -1.871 -17.149 1.00 97.94 247 SER A O 1
ATOM 1927 N N . GLY A 1 248 ? 21.247 -1.108 -15.063 1.00 98.38 248 GLY A N 1
ATOM 1928 C CA . GLY A 1 248 ? 20.832 0.232 -15.431 1.00 98.38 248 GLY A CA 1
ATOM 1929 C C . GLY A 1 248 ? 20.598 1.103 -14.224 1.00 98.38 248 GLY A C 1
ATOM 1930 O O . GLY A 1 248 ? 20.730 0.664 -13.082 1.00 98.38 248 GLY A O 1
ATOM 1931 N N . ASN A 1 249 ? 20.229 2.344 -14.505 1.00 98.69 249 ASN A N 1
ATOM 1932 C CA . ASN A 1 249 ? 19.903 3.323 -13.487 1.00 98.69 249 ASN A CA 1
ATOM 1933 C C . ASN A 1 249 ? 18.695 4.149 -13.919 1.00 98.69 249 ASN A C 1
ATOM 1935 O O . ASN A 1 249 ? 18.328 4.202 -15.098 1.00 98.69 249 ASN A O 1
ATOM 1939 N N . GLY A 1 250 ? 18.102 4.832 -12.957 1.00 98.69 250 GLY A N 1
ATOM 1940 C CA . GLY A 1 250 ? 17.044 5.786 -13.211 1.00 98.69 250 GLY A CA 1
ATOM 1941 C C . GLY A 1 250 ? 16.898 6.802 -12.096 1.00 98.69 250 GLY A C 1
ATOM 1942 O O . GLY A 1 250 ? 17.603 6.754 -11.089 1.00 98.69 250 GLY A O 1
ATOM 1943 N N . SER A 1 251 ? 15.958 7.718 -12.271 1.00 98.50 251 SER A N 1
ATOM 1944 C CA . SER A 1 251 ? 15.603 8.706 -11.259 1.00 98.50 251 SER A CA 1
ATOM 1945 C C . SER A 1 251 ? 14.116 9.025 -11.301 1.00 98.50 251 SER A C 1
ATOM 1947 O O . SER A 1 251 ? 13.498 9.066 -12.367 1.00 98.50 251 SER A O 1
ATOM 1949 N N . PHE A 1 252 ? 13.543 9.237 -10.123 1.00 98.50 252 PHE A N 1
ATOM 1950 C CA . PHE A 1 252 ? 12.184 9.710 -9.940 1.00 98.50 252 PHE A CA 1
ATOM 1951 C C . PHE A 1 252 ? 12.212 11.213 -9.655 1.00 98.50 252 PHE A C 1
ATOM 1953 O O . PHE A 1 252 ? 12.753 11.671 -8.649 1.00 98.50 252 PHE A O 1
ATOM 1960 N N . VAL A 1 253 ? 11.653 11.987 -10.577 1.00 98.12 253 VAL A N 1
ATOM 1961 C CA . VAL A 1 253 ? 11.662 13.447 -10.566 1.00 98.12 253 VAL A CA 1
ATOM 1962 C C . VAL A 1 253 ? 10.253 13.931 -10.268 1.00 98.12 253 VAL A C 1
ATOM 1964 O O . VAL A 1 253 ? 9.308 13.617 -10.998 1.00 98.12 253 VAL A O 1
ATOM 1967 N N . LYS A 1 254 ? 10.113 14.702 -9.189 1.00 96.00 254 LYS A N 1
ATOM 1968 C CA . LYS A 1 254 ? 8.842 15.349 -8.869 1.00 96.00 254 LYS A CA 1
ATOM 1969 C C . LYS A 1 254 ? 8.520 16.421 -9.901 1.00 96.00 254 LYS A C 1
ATOM 1971 O O . LYS A 1 254 ? 9.430 17.137 -10.317 1.00 96.00 254 LYS A O 1
ATOM 1976 N N . ASP A 1 255 ? 7.257 16.522 -10.308 1.00 96.00 255 ASP A N 1
ATOM 1977 C CA . ASP A 1 255 ? 6.792 17.524 -11.282 1.00 96.00 255 ASP A CA 1
ATOM 1978 C C . ASP A 1 255 ? 7.603 17.571 -12.597 1.00 96.00 255 ASP A C 1
ATOM 1980 O O . ASP A 1 255 ? 7.725 18.623 -13.233 1.00 96.00 255 ASP A O 1
ATOM 1984 N N . GLY A 1 256 ? 8.209 16.447 -12.994 1.00 96.12 256 GLY A N 1
ATOM 1985 C CA . GLY A 1 256 ? 9.141 16.394 -14.124 1.00 96.12 256 GLY A CA 1
ATOM 1986 C C . GLY A 1 256 ? 8.481 16.231 -15.496 1.00 96.12 256 GLY A C 1
ATOM 1987 O O . GLY A 1 256 ? 9.180 16.266 -16.507 1.00 96.12 256 GLY A O 1
ATOM 1988 N N . ASP A 1 257 ? 7.161 16.047 -15.554 1.00 95.75 257 ASP A N 1
ATOM 1989 C CA . ASP A 1 257 ? 6.398 15.959 -16.803 1.00 95.75 257 ASP A CA 1
ATOM 1990 C C . ASP A 1 257 ? 4.978 16.524 -16.628 1.00 95.75 257 ASP A C 1
ATOM 1992 O O . ASP A 1 257 ? 4.593 16.923 -15.530 1.00 95.75 257 ASP A O 1
ATOM 1996 N N . GLU A 1 258 ? 4.187 16.562 -17.699 1.00 94.44 258 GLU A N 1
ATOM 1997 C CA . GLU A 1 258 ? 2.828 17.107 -17.679 1.00 94.44 258 GLU A CA 1
ATOM 1998 C C . GLU A 1 258 ? 1.863 16.258 -18.515 1.00 94.44 258 GLU A C 1
ATOM 2000 O O . GLU A 1 258 ? 2.155 15.870 -19.649 1.00 94.44 258 GLU A O 1
ATOM 2005 N N . TRP A 1 259 ? 0.670 16.001 -17.975 1.00 94.19 259 TRP A N 1
ATOM 2006 C CA . TRP A 1 259 ? -0.470 15.555 -18.777 1.00 94.19 259 TRP A CA 1
ATOM 2007 C C . TRP A 1 259 ? -1.787 16.010 -18.148 1.00 94.19 259 TRP A C 1
ATOM 2009 O O . TRP A 1 259 ? -1.908 16.149 -16.930 1.00 94.19 259 TRP A O 1
ATOM 2019 N N . GLY A 1 260 ? -2.786 16.275 -18.994 1.00 91.88 260 GLY A N 1
ATOM 2020 C CA . GLY A 1 260 ? -4.066 16.826 -18.538 1.00 91.88 260 GLY A CA 1
ATOM 2021 C C . GLY A 1 260 ? -3.958 18.238 -17.943 1.00 91.88 260 GLY A C 1
ATOM 2022 O O . GLY A 1 260 ? -4.801 18.605 -17.133 1.00 91.88 260 GLY A O 1
ATOM 2023 N N . GLY A 1 261 ? -2.924 19.007 -18.313 1.00 92.19 261 GLY A N 1
ATOM 2024 C CA . GLY A 1 261 ? -2.683 20.368 -17.816 1.00 92.19 261 GLY A CA 1
ATOM 2025 C C . GLY A 1 261 ? -2.174 20.444 -16.373 1.00 92.19 261 GLY A C 1
ATOM 2026 O O . GLY A 1 261 ? -2.224 21.511 -15.768 1.00 92.19 261 GLY A O 1
ATOM 2027 N N . MET A 1 262 ? -1.717 19.324 -15.808 1.00 92.56 262 MET A N 1
ATOM 2028 C CA . MET A 1 262 ? -1.148 19.252 -14.464 1.00 92.56 262 MET A CA 1
ATOM 2029 C C . MET A 1 262 ? 0.248 18.650 -14.529 1.00 92.56 262 MET A C 1
ATOM 2031 O O . MET A 1 262 ? 0.467 17.670 -15.251 1.00 92.56 262 MET A O 1
ATOM 2035 N N . LYS A 1 263 ? 1.175 19.229 -13.760 1.00 95.50 263 LYS A N 1
ATOM 2036 C CA . LYS A 1 263 ? 2.494 18.636 -13.550 1.00 95.50 263 LYS A CA 1
ATOM 2037 C C . LYS A 1 263 ? 2.349 17.307 -12.828 1.00 95.50 263 LYS A C 1
ATOM 2039 O O . LYS A 1 263 ? 1.450 17.146 -12.009 1.00 95.50 263 LYS A O 1
ATOM 2044 N N . ARG A 1 264 ? 3.210 16.361 -13.179 1.00 96.25 264 ARG A N 1
ATOM 2045 C CA . ARG A 1 264 ? 3.190 14.996 -12.669 1.00 96.25 264 ARG A CA 1
ATOM 2046 C C . ARG A 1 264 ? 4.596 14.532 -12.373 1.00 96.25 264 ARG A C 1
ATOM 2048 O O . ARG A 1 264 ? 5.553 14.857 -13.082 1.00 96.25 264 ARG A O 1
ATOM 2055 N N . ASN A 1 265 ? 4.688 13.681 -11.367 1.00 97.38 265 ASN A N 1
ATOM 2056 C CA . ASN A 1 265 ? 5.912 12.960 -11.077 1.00 97.38 265 ASN A CA 1
ATOM 2057 C C . ASN A 1 265 ? 6.265 12.011 -12.234 1.00 97.38 265 ASN A C 1
ATOM 2059 O O . ASN A 1 265 ? 5.390 11.425 -12.880 1.00 97.38 265 ASN A O 1
ATOM 2063 N N . VAL A 1 266 ? 7.559 11.843 -12.498 1.00 97.94 266 VAL A N 1
ATOM 2064 C CA . VAL A 1 266 ? 8.059 11.059 -13.630 1.00 97.94 266 VAL A CA 1
ATOM 2065 C C . VAL A 1 266 ? 9.253 10.213 -13.225 1.00 97.94 266 VAL A C 1
ATOM 2067 O O . VAL A 1 266 ? 10.094 10.620 -12.431 1.00 97.94 266 VAL A O 1
ATOM 2070 N N . LEU A 1 267 ? 9.334 9.020 -13.793 1.00 98.56 267 LEU A N 1
ATOM 2071 C CA . LEU A 1 267 ? 10.450 8.109 -13.640 1.00 98.56 267 LEU A CA 1
ATOM 2072 C C . LEU A 1 267 ? 11.197 8.010 -14.976 1.00 98.56 267 LEU A C 1
ATOM 2074 O O . LEU A 1 267 ? 10.629 7.596 -15.990 1.00 98.56 267 LEU A O 1
ATOM 2078 N N . HIS A 1 268 ? 12.471 8.388 -14.977 1.00 98.69 268 HIS A N 1
ATOM 2079 C CA . HIS A 1 268 ? 13.365 8.244 -16.123 1.00 98.69 268 HIS A CA 1
ATOM 2080 C C . HIS A 1 268 ? 14.262 7.033 -15.915 1.00 98.69 268 HIS A C 1
ATOM 2082 O O . HIS A 1 268 ? 14.975 6.965 -14.918 1.00 98.69 268 HIS A O 1
ATOM 2088 N N . LEU A 1 269 ? 14.243 6.088 -16.853 1.00 98.81 269 LEU A N 1
ATOM 2089 C CA . LEU A 1 269 ? 14.995 4.839 -16.759 1.00 98.81 269 LEU A CA 1
ATOM 2090 C C . LEU A 1 269 ? 15.911 4.678 -17.971 1.00 98.81 269 LEU A C 1
ATOM 2092 O O . LEU A 1 269 ? 15.497 4.900 -19.111 1.00 98.81 269 LEU A O 1
ATOM 2096 N N . LYS A 1 270 ? 17.139 4.223 -17.730 1.00 98.75 270 LYS A N 1
ATOM 2097 C CA . LYS A 1 270 ? 18.059 3.761 -18.767 1.00 98.75 270 LYS A CA 1
ATOM 2098 C C . LYS A 1 270 ? 18.694 2.452 -18.321 1.00 98.75 270 LYS A C 1
ATOM 2100 O O . LYS A 1 270 ? 19.455 2.429 -17.353 1.00 98.75 270 LYS A O 1
ATOM 2105 N N . TYR A 1 271 ? 18.364 1.371 -19.013 1.00 98.69 271 TYR A N 1
ATOM 2106 C CA . TYR A 1 271 ? 18.790 0.028 -18.635 1.00 98.69 271 TYR A CA 1
ATOM 2107 C C . TYR A 1 271 ? 18.997 -0.866 -19.843 1.00 98.69 271 TYR A C 1
ATOM 2109 O O . TYR A 1 271 ? 18.357 -0.700 -20.877 1.00 98.69 271 TYR A O 1
ATOM 2117 N N . ASP A 1 272 ? 19.868 -1.842 -19.658 1.00 98.25 272 ASP A N 1
ATOM 2118 C CA . ASP A 1 272 ? 20.138 -2.915 -20.587 1.00 98.25 272 ASP A CA 1
ATOM 2119 C C . ASP A 1 272 ? 19.585 -4.217 -20.017 1.00 98.25 272 ASP A C 1
ATOM 2121 O O . ASP A 1 272 ? 19.740 -4.503 -18.826 1.00 98.25 272 ASP A O 1
ATOM 2125 N N . ILE A 1 273 ? 18.949 -5.008 -20.876 1.00 97.69 273 ILE A N 1
ATOM 2126 C CA . ILE A 1 273 ? 18.598 -6.394 -20.586 1.00 97.69 273 ILE A CA 1
ATOM 2127 C C . ILE A 1 273 ? 19.374 -7.294 -21.525 1.00 97.69 273 ILE A C 1
ATOM 2129 O O . ILE A 1 273 ? 19.276 -7.176 -22.751 1.00 97.69 273 ILE A O 1
ATOM 2133 N N . ASP A 1 274 ? 20.123 -8.214 -20.937 1.00 95.31 274 ASP A N 1
ATOM 2134 C CA . ASP A 1 274 ? 20.912 -9.173 -21.676 1.00 95.31 274 ASP A CA 1
ATOM 2135 C C . ASP A 1 274 ? 20.166 -10.504 -21.798 1.00 95.31 274 ASP A C 1
ATOM 2137 O O . ASP A 1 274 ? 20.157 -11.336 -20.886 1.00 95.31 274 ASP A O 1
ATOM 2141 N N . PHE A 1 275 ? 19.517 -10.706 -22.945 1.00 92.25 275 PHE A N 1
ATOM 2142 C CA . PHE A 1 275 ? 18.895 -11.982 -23.287 1.00 92.25 275 PHE A CA 1
ATOM 2143 C C . PHE A 1 275 ? 19.891 -12.887 -24.023 1.00 92.25 275 PHE A C 1
ATOM 2145 O O . PHE A 1 275 ? 20.961 -12.462 -24.464 1.00 92.25 275 PHE A O 1
ATOM 2152 N N . THR A 1 276 ? 19.536 -14.162 -24.198 1.00 89.12 276 THR A N 1
ATOM 2153 C CA . THR A 1 276 ? 20.427 -15.181 -24.779 1.00 89.12 276 THR A CA 1
ATOM 2154 C C . THR A 1 276 ? 21.016 -14.774 -26.134 1.00 89.12 276 THR A C 1
ATOM 2156 O O . THR A 1 276 ? 22.215 -14.928 -26.343 1.00 89.12 276 THR A O 1
ATOM 2159 N N . ASN A 1 277 ? 20.202 -14.210 -27.034 1.00 88.38 277 ASN A N 1
ATOM 2160 C CA . ASN A 1 277 ? 20.595 -13.954 -28.429 1.00 88.38 277 ASN A CA 1
ATOM 2161 C C . ASN A 1 277 ? 20.871 -12.477 -28.753 1.00 88.38 277 ASN A C 1
ATOM 2163 O O . ASN A 1 277 ? 21.428 -12.178 -29.809 1.00 88.38 277 ASN A O 1
ATOM 2167 N N . ALA A 1 278 ? 20.460 -11.553 -27.884 1.00 93.44 278 ALA A N 1
ATOM 2168 C CA . ALA A 1 278 ? 20.553 -10.120 -28.128 1.00 93.44 278 ALA A CA 1
ATOM 2169 C C . ALA A 1 278 ? 20.510 -9.329 -26.815 1.00 93.44 278 ALA A C 1
ATOM 2171 O O . ALA A 1 278 ? 19.886 -9.759 -25.842 1.00 93.44 278 ALA A O 1
ATOM 2172 N N . THR A 1 279 ? 21.131 -8.155 -26.828 1.00 95.69 279 THR A N 1
ATOM 2173 C CA . THR A 1 279 ? 21.068 -7.165 -25.750 1.00 95.69 279 THR A CA 1
ATOM 2174 C C . THR A 1 279 ? 20.069 -6.074 -26.130 1.00 95.69 279 THR A C 1
ATOM 2176 O O . THR A 1 279 ? 20.025 -5.638 -27.283 1.00 95.69 279 THR A O 1
ATOM 2179 N N . TYR A 1 280 ? 19.246 -5.657 -25.171 1.00 97.00 280 TYR A N 1
ATOM 2180 C CA . TYR A 1 280 ? 18.181 -4.676 -25.359 1.00 97.00 280 TYR A CA 1
ATOM 2181 C C . TYR A 1 280 ? 18.447 -3.469 -24.473 1.00 97.00 280 TYR A C 1
ATOM 2183 O O . TYR A 1 280 ? 18.353 -3.577 -23.255 1.00 97.00 280 TYR A O 1
ATOM 2191 N N . SER A 1 281 ? 18.721 -2.326 -25.090 1.00 98.06 281 SER A N 1
ATOM 2192 C CA . SER A 1 281 ? 18.969 -1.057 -24.412 1.00 98.06 281 SER A CA 1
ATOM 2193 C C . SER A 1 281 ? 17.713 -0.199 -24.420 1.00 98.06 281 SER A C 1
ATOM 2195 O O . SER A 1 281 ? 17.271 0.260 -25.475 1.00 98.06 281 SER A O 1
ATOM 2197 N N . PHE A 1 282 ? 17.138 0.037 -23.249 1.00 98.44 282 PHE A N 1
ATOM 2198 C CA . PHE A 1 282 ? 15.922 0.813 -23.046 1.00 98.44 282 PHE A CA 1
ATOM 2199 C C . PHE A 1 282 ? 16.252 2.224 -22.561 1.00 98.44 282 PHE A C 1
ATOM 2201 O O . PHE A 1 282 ? 17.103 2.429 -21.695 1.00 98.44 282 PHE A O 1
ATOM 2208 N N . THR A 1 283 ? 15.551 3.215 -23.107 1.00 98.56 283 THR A N 1
ATOM 2209 C CA . THR A 1 283 ? 15.488 4.579 -22.570 1.00 98.56 283 THR A CA 1
ATOM 2210 C C . THR A 1 283 ? 14.024 4.960 -22.430 1.00 98.56 283 THR A C 1
ATOM 2212 O O . THR A 1 283 ? 13.329 5.204 -23.418 1.00 98.56 283 THR A O 1
ATOM 2215 N N . ASP A 1 284 ? 13.564 4.965 -21.187 1.00 98.50 284 ASP A N 1
ATOM 2216 C CA . ASP A 1 284 ? 12.164 4.954 -20.798 1.00 98.50 284 ASP A CA 1
ATOM 2217 C C . ASP A 1 284 ? 11.818 6.206 -19.981 1.00 98.50 284 ASP A C 1
ATOM 2219 O O . ASP A 1 284 ? 12.588 6.678 -19.147 1.00 98.50 284 ASP A O 1
ATOM 2223 N N . THR A 1 285 ? 10.636 6.760 -20.230 1.00 98.50 285 THR A N 1
ATOM 2224 C CA . THR A 1 285 ? 10.011 7.820 -19.433 1.00 98.50 285 THR A CA 1
ATOM 2225 C C . THR A 1 285 ? 8.623 7.354 -19.025 1.00 98.50 285 THR A C 1
ATOM 2227 O O . THR A 1 285 ? 7.790 7.051 -19.881 1.00 98.50 285 THR A O 1
ATOM 2230 N N . LEU A 1 286 ? 8.396 7.270 -17.720 1.00 98.56 286 LEU A N 1
ATOM 2231 C CA . LEU A 1 286 ? 7.184 6.751 -17.102 1.00 98.56 286 LEU A CA 1
ATOM 2232 C C . LEU A 1 286 ? 6.547 7.869 -16.278 1.00 98.56 286 LEU A C 1
ATOM 2234 O O . LEU A 1 286 ? 7.035 8.200 -15.202 1.00 98.56 286 LEU A O 1
ATOM 2238 N N . VAL A 1 287 ? 5.464 8.458 -16.777 1.00 98.06 287 VAL A N 1
ATOM 2239 C CA . VAL A 1 287 ? 4.759 9.552 -16.083 1.00 98.06 287 VAL A CA 1
ATOM 2240 C C . VAL A 1 287 ? 3.695 8.969 -15.174 1.00 98.06 287 VAL A C 1
ATOM 2242 O O . VAL A 1 287 ? 2.926 8.122 -15.627 1.00 98.06 287 VAL A O 1
ATOM 2245 N N . VAL A 1 288 ? 3.631 9.400 -13.915 1.00 97.38 288 VAL A N 1
ATOM 2246 C CA . VAL A 1 288 ? 2.601 8.934 -12.980 1.00 97.38 288 VAL A CA 1
ATOM 2247 C C . VAL A 1 288 ? 1.219 9.280 -13.534 1.00 97.38 288 VAL A C 1
ATOM 2249 O O . VAL A 1 288 ? 0.936 10.420 -13.912 1.00 97.38 288 VAL A O 1
ATOM 2252 N N . ARG A 1 289 ? 0.355 8.266 -13.596 1.00 96.38 289 ARG A N 1
ATOM 2253 C CA . ARG A 1 289 ? -1.058 8.427 -13.934 1.00 96.38 289 ARG A CA 1
ATOM 2254 C C . ARG A 1 289 ? -1.897 8.542 -12.667 1.00 96.38 289 ARG A C 1
ATOM 2256 O O . ARG A 1 289 ? -2.646 9.500 -12.507 1.00 96.38 289 ARG A O 1
ATOM 2263 N N . ASP A 1 290 ? -1.766 7.551 -11.790 1.00 95.12 290 ASP A N 1
ATOM 2264 C CA . ASP A 1 290 ? -2.474 7.440 -10.516 1.00 95.12 290 ASP A CA 1
ATOM 2265 C C . ASP A 1 290 ? -1.801 6.385 -9.621 1.00 95.12 290 ASP A C 1
ATOM 2267 O O . ASP A 1 290 ? -1.081 5.511 -10.111 1.00 95.12 290 ASP A O 1
ATOM 2271 N N . ARG A 1 291 ? -2.042 6.442 -8.305 1.00 95.88 291 ARG A N 1
ATOM 2272 C CA . ARG A 1 291 ? -1.448 5.514 -7.324 1.00 95.88 291 ARG A CA 1
ATOM 2273 C C . ARG A 1 291 ? -2.076 4.116 -7.328 1.00 95.88 291 ARG A C 1
ATOM 2275 O O . ARG A 1 291 ? -1.542 3.215 -6.689 1.00 95.88 291 ARG A O 1
ATOM 2282 N N . GLY A 1 292 ? -3.187 3.906 -8.038 1.00 92.75 292 GLY A N 1
ATOM 2283 C CA . GLY A 1 292 ? -3.854 2.606 -8.129 1.00 92.75 292 GLY A CA 1
ATOM 2284 C C . GLY A 1 292 ? -4.515 2.121 -6.835 1.00 92.75 292 GLY A C 1
ATOM 2285 O O . GLY A 1 292 ? -4.853 0.940 -6.738 1.00 92.75 292 GLY A O 1
ATOM 2286 N N . VAL A 1 293 ? -4.697 3.000 -5.846 1.00 91.81 293 VAL A N 1
ATOM 2287 C CA . VAL A 1 293 ? -5.300 2.665 -4.550 1.00 91.81 293 VAL A CA 1
ATOM 2288 C C . VAL A 1 293 ? -6.794 2.955 -4.570 1.00 91.81 293 VAL A C 1
ATOM 2290 O O . VAL A 1 293 ? -7.257 3.942 -5.137 1.00 91.81 293 VAL A O 1
ATOM 2293 N N . LYS A 1 294 ? -7.562 2.073 -3.935 1.00 89.38 294 LYS A N 1
ATOM 2294 C CA . LYS A 1 294 ? -9.008 2.202 -3.762 1.00 89.38 294 LYS A CA 1
ATOM 2295 C C . LYS A 1 294 ? -9.384 1.917 -2.315 1.00 89.38 294 LYS A C 1
ATOM 2297 O O . LYS A 1 294 ? -8.611 1.304 -1.582 1.00 89.38 294 LYS A O 1
ATOM 2302 N N . PHE A 1 295 ? -10.589 2.322 -1.926 1.00 89.25 295 PHE A N 1
ATOM 2303 C CA . PHE A 1 295 ? -11.165 1.898 -0.657 1.00 89.25 295 PHE A CA 1
ATOM 2304 C C . PHE A 1 295 ? -11.293 0.368 -0.626 1.00 89.25 295 PHE A C 1
ATOM 2306 O O . PHE A 1 295 ? -11.790 -0.245 -1.574 1.00 89.25 295 PHE A O 1
ATOM 2313 N N . GLU A 1 296 ? -10.829 -0.240 0.462 1.00 91.31 296 GLU A N 1
ATOM 2314 C CA . GLU A 1 296 ? -10.825 -1.685 0.654 1.00 91.31 296 GLU A CA 1
ATOM 2315 C C . GLU A 1 296 ? -11.546 -2.038 1.954 1.00 91.31 296 GLU A C 1
ATOM 2317 O O . GLU A 1 296 ? -11.311 -1.441 3.004 1.00 91.31 296 GLU A O 1
ATOM 2322 N N . THR A 1 297 ? -12.391 -3.059 1.882 1.00 93.12 297 THR A N 1
ATOM 2323 C CA . THR A 1 297 ? -12.913 -3.788 3.037 1.00 93.12 297 THR A CA 1
ATOM 2324 C C . THR A 1 297 ? -12.548 -5.255 2.874 1.00 93.12 297 THR A C 1
ATOM 2326 O O . THR A 1 297 ? -12.218 -5.709 1.776 1.00 93.12 297 THR A O 1
ATOM 2329 N N . PHE A 1 298 ? -12.601 -6.016 3.962 1.00 93.38 298 PHE A N 1
ATOM 2330 C CA . PHE A 1 298 ? -12.439 -7.460 3.893 1.00 93.38 298 PHE A CA 1
ATOM 2331 C C . PHE A 1 298 ? -13.520 -8.160 4.704 1.00 93.38 298 PHE A C 1
ATOM 2333 O O . PHE A 1 298 ? -14.033 -7.632 5.691 1.00 93.38 298 PHE A O 1
ATOM 2340 N N . THR A 1 299 ? -13.847 -9.373 4.278 1.00 91.81 299 THR A N 1
ATOM 2341 C CA . THR A 1 299 ? -14.668 -10.297 5.053 1.00 91.81 299 THR A CA 1
ATOM 2342 C C . THR A 1 299 ? -13.746 -11.120 5.935 1.00 91.81 299 THR A C 1
ATOM 2344 O O . THR A 1 299 ? -12.799 -11.726 5.436 1.00 91.81 299 THR A O 1
ATOM 2347 N N . ALA A 1 300 ? -14.003 -11.134 7.236 1.00 91.62 300 ALA A N 1
ATOM 2348 C CA . ALA A 1 300 ? -13.273 -11.960 8.183 1.00 91.62 300 ALA A CA 1
ATOM 2349 C C . ALA A 1 300 ? -14.049 -13.262 8.416 1.00 91.62 300 ALA A C 1
ATOM 2351 O O . ALA A 1 300 ? -15.252 -13.213 8.676 1.00 91.62 300 ALA A O 1
ATOM 2352 N N . VAL A 1 301 ? -13.382 -14.411 8.313 1.00 93.38 301 VAL A N 1
ATOM 2353 C CA . VAL A 1 301 ? -14.010 -15.725 8.515 1.00 93.38 301 VAL A CA 1
ATOM 2354 C C . VAL A 1 301 ? -13.303 -16.456 9.648 1.00 93.38 301 VAL A C 1
ATOM 2356 O O . VAL A 1 301 ? -12.085 -16.630 9.621 1.00 93.38 301 VAL A O 1
ATOM 2359 N N . VAL A 1 302 ? -14.070 -16.839 10.670 1.00 93.44 302 VAL A N 1
ATOM 2360 C CA . VAL A 1 302 ? -13.578 -17.654 11.784 1.00 93.44 302 VAL A CA 1
ATOM 2361 C C . VAL A 1 302 ? -13.653 -19.114 11.365 1.00 93.44 302 VAL A C 1
ATOM 2363 O O . VAL A 1 302 ? -14.748 -19.661 11.214 1.00 93.44 302 VAL A O 1
ATOM 2366 N N . LYS A 1 303 ? -12.488 -19.740 11.212 1.00 86.81 303 LYS A N 1
ATOM 2367 C CA . LYS A 1 303 ? -12.401 -21.166 10.924 1.00 86.81 303 LYS A CA 1
ATOM 2368 C C . LYS A 1 303 ? -12.799 -21.952 12.167 1.00 86.81 303 LYS A C 1
ATOM 2370 O O . LYS A 1 303 ? -12.224 -21.748 13.238 1.00 86.81 303 LYS A O 1
ATOM 2375 N N . LYS A 1 304 ? -13.800 -22.813 12.002 1.00 70.12 304 LYS A N 1
ATOM 2376 C CA . LYS A 1 304 ? -14.282 -23.727 13.041 1.00 70.12 304 LYS A CA 1
ATOM 2377 C C . LYS A 1 304 ? -13.346 -24.912 13.235 1.00 70.12 304 LYS A C 1
ATOM 2379 O O . LYS A 1 304 ? -12.737 -25.354 12.233 1.00 70.12 304 LYS A O 1
#

Secondary structure (DSSP, 8-state):
-EE-S--SSS--HHHHTTEEEEEEE--S-S---S-EEEEEEE-GGGGTTEEESSTTSPBPEEPPGGGEEPPSSSEEEE-TT-SEEEEEEEEPHHHHH-GGGGSS-EEEEEEEEEEESSS-----B-SSSS--TT-GGG-SB---SEEEEEE-EE-TT-EEEEEEEEEEEEESTT-GGG-EEEEE--SSGGGSEEEEEEEEETTEEEEEEEEE-TTSSSEEEEEEEEEE-TTSEEEEEPPTT-SSEEEEEEEEEEEEEEETTEEEEEEEEEEEEE-SSEEEEEEEEEEEEE---------EEE--